Protein AF-A0A9N8DET6-F1 (afdb_monomer)

Solvent-accessible surface area (backbone atoms only — not comparable to full-atom values): 22694 Å² total; per-residue (Å²): 134,86,80,92,83,88,86,88,85,76,94,76,79,95,83,80,84,84,85,88,85,86,83,89,82,85,85,77,82,82,80,75,83,76,82,73,77,68,75,82,62,65,76,71,71,84,75,86,82,82,84,88,81,90,82,86,92,79,87,77,84,81,76,80,73,70,81,69,74,80,82,58,71,69,66,70,50,69,70,68,65,88,63,51,81,40,52,52,32,43,64,64,35,44,40,69,59,54,36,53,32,35,13,73,70,70,39,70,29,28,62,49,58,64,52,54,55,65,73,81,82,46,73,81,60,69,78,59,80,53,81,24,48,67,66,67,51,79,79,56,81,55,64,76,53,87,93,45,93,81,56,63,33,52,51,39,61,33,61,39,42,36,48,46,77,70,67,58,93,47,83,76,60,63,42,91,64,67,84,43,40,30,31,35,40,46,55,60,67,65,64,30,52,58,44,43,46,66,23,91,88,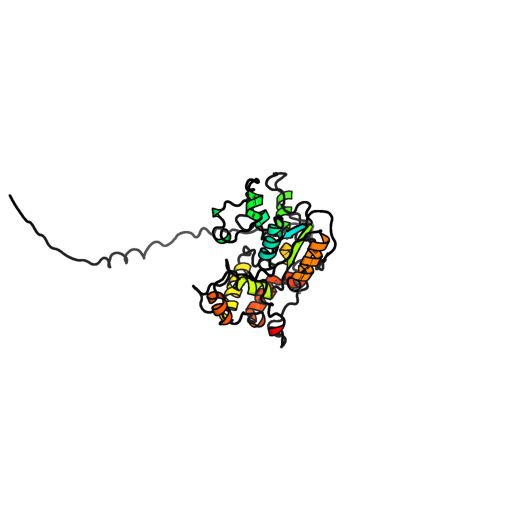82,29,71,56,58,92,83,75,49,69,87,42,52,65,51,53,34,54,53,50,43,53,54,52,56,47,32,76,76,51,79,75,55,56,73,75,50,42,62,43,56,46,37,33,33,30,56,41,95,84,50,68,76,39,77,70,39,52,24,62,36,51,50,94,48,39,71,62,52,50,48,52,42,31,54,50,67,73,44,94,60,64,82,67,82,58,56,77,53,85,85,47,58,72,65,61,52,52,55,55,69,72,42,77,82,82,45,69,64,45,55,46,47,69,42,44,49,52,49,51,62,71,32,38,57,32,30,70,38,70,69,44,85,80,79,51,64,92,61,71,63,92,64,58,62,58,81,54,59,66,75,87,53,63,79,104

Foldseek 3Di:
DDDDDDDDDDDDDPPPDPDPPDDDDDDDDPPPPPPPPCPPCVVVPPDDDDDDDDDDDDDDPDPPPPVDAPQDADDADLADDPFAEAEQDQAQQLSVLVQLLCLVVLHHYQCLLQVLPPPVLCVPCPPPPSVRSVVVSPPDHHLDAVVDDHHVSLDALLVLLQVDVPPDPPVSSHRPCPRHAYEYEDEQLLSLLLLQCVDPPRHDDCVPQHDPALVSSQVRLVVVLVVCVVPVPDSSLAAPCSNQWDASHPPHGIDGPHRHYHYSVCVQVSVVSNCVSVVHPGHSDLPQVPPPPPVVVVVVCVVDPRDWSVSHALSSLVSSCVSNVCCCSHNVNDRDNNVCHDPPPRPPTPPPNGRRD

Organism: NCBI:txid568900

Structure (mmCIF, N/CA/C/O backbone):
data_AF-A0A9N8DET6-F1
#
_entry.id   AF-A0A9N8DET6-F1
#
loop_
_atom_site.group_PDB
_atom_site.id
_atom_site.type_symbol
_atom_site.label_atom_id
_atom_site.label_alt_id
_atom_site.label_comp_id
_atom_site.label_asym_id
_atom_site.label_entity_id
_atom_site.label_seq_id
_atom_site.pdbx_PDB_ins_code
_atom_site.Cartn_x
_atom_site.Cartn_y
_atom_site.Cartn_z
_atom_site.occupancy
_atom_site.B_iso_or_equiv
_atom_site.auth_seq_id
_atom_site.auth_comp_id
_atom_site.auth_asym_id
_atom_site.auth_atom_id
_atom_site.pdbx_PDB_model_num
ATOM 1 N N . MET A 1 1 ? -42.492 37.124 -66.064 1.00 34.03 1 MET A N 1
ATOM 2 C CA . MET A 1 1 ? -41.636 38.327 -65.959 1.00 34.03 1 MET A CA 1
ATOM 3 C C . MET A 1 1 ? -40.509 37.981 -64.993 1.00 34.03 1 MET A C 1
ATOM 5 O O . MET A 1 1 ? -40.804 37.738 -63.838 1.00 34.03 1 MET A O 1
ATOM 9 N N . ALA A 1 2 ? -39.373 37.497 -65.511 1.00 32.28 2 ALA A N 1
ATOM 10 C CA . ALA A 1 2 ? -38.134 38.266 -65.758 1.00 32.28 2 ALA A CA 1
ATOM 11 C C . ALA A 1 2 ? -37.292 38.358 -64.458 1.00 32.28 2 ALA A C 1
ATOM 13 O O . ALA A 1 2 ? -37.847 38.640 -63.414 1.00 32.28 2 ALA A O 1
ATOM 14 N N . GLN A 1 3 ? -35.982 38.124 -64.387 1.00 31.81 3 GLN A N 1
ATOM 15 C CA . GLN A 1 3 ? -34.951 37.757 -65.353 1.00 31.81 3 GLN A CA 1
ATOM 16 C C . GLN A 1 3 ? -33.704 37.346 -64.542 1.00 31.81 3 GLN A C 1
ATOM 18 O O . GLN A 1 3 ? -33.509 37.787 -63.412 1.00 31.81 3 GLN A O 1
ATOM 23 N N . LYS A 1 4 ? -32.855 36.507 -65.136 1.00 38.31 4 LYS A N 1
ATOM 24 C CA . LYS A 1 4 ? -31.512 36.150 -64.654 1.00 38.31 4 LYS A CA 1
ATOM 25 C C . LYS A 1 4 ? -30.635 37.391 -64.426 1.00 38.31 4 LYS A C 1
ATOM 27 O O . LYS A 1 4 ? -30.592 38.248 -65.299 1.00 38.31 4 LYS A O 1
ATOM 32 N N . CYS A 1 5 ? -29.782 37.350 -63.400 1.00 33.69 5 CYS A N 1
ATOM 33 C CA . CYS A 1 5 ? -28.437 37.924 -63.476 1.00 33.69 5 CYS A CA 1
ATOM 34 C C . CYS A 1 5 ? -27.436 37.025 -62.734 1.00 33.69 5 CYS A C 1
ATOM 36 O O . CYS A 1 5 ? -27.551 36.783 -61.537 1.00 33.69 5 CYS A O 1
ATOM 38 N N . ARG A 1 6 ? -26.481 36.480 -63.497 1.00 35.94 6 ARG A N 1
ATOM 39 C CA . ARG A 1 6 ? -25.282 35.775 -63.025 1.00 35.94 6 ARG A CA 1
ATOM 40 C C . ARG A 1 6 ? -24.197 36.815 -62.757 1.00 35.94 6 ARG A C 1
ATOM 42 O O . ARG A 1 6 ? -23.921 37.606 -63.652 1.00 35.94 6 ARG A O 1
ATOM 49 N N . GLN A 1 7 ? -23.472 36.683 -61.653 1.00 36.19 7 GLN A N 1
ATOM 50 C CA . GLN A 1 7 ? -22.064 37.076 -61.589 1.00 36.19 7 GLN A CA 1
ATOM 51 C C . GLN A 1 7 ? -21.247 35.957 -60.939 1.00 36.19 7 GLN A C 1
ATOM 53 O O . GLN A 1 7 ? -21.633 35.385 -59.924 1.00 36.19 7 GLN A O 1
ATOM 58 N N . LYS A 1 8 ? -20.149 35.607 -61.616 1.00 37.69 8 LYS A N 1
ATOM 59 C CA . LYS A 1 8 ? -19.102 34.681 -61.187 1.00 37.69 8 LYS A CA 1
ATOM 60 C C . LYS A 1 8 ? -17.929 35.498 -60.646 1.00 37.69 8 LYS A C 1
ATOM 62 O O . LYS A 1 8 ? -17.466 36.386 -61.352 1.00 37.69 8 LYS A O 1
ATOM 67 N N . SER A 1 9 ? -17.392 35.088 -59.507 1.00 33.19 9 SER A N 1
ATOM 68 C CA . SER A 1 9 ? -15.980 35.155 -59.087 1.00 33.19 9 SER A CA 1
ATOM 69 C C . SER A 1 9 ? -15.965 34.630 -57.646 1.00 33.19 9 SER A C 1
ATOM 71 O O . SER A 1 9 ? -16.937 34.796 -56.924 1.00 33.19 9 SER A O 1
ATOM 73 N N . GLY A 1 10 ? -14.992 33.915 -57.114 1.00 31.16 10 GLY A N 1
ATOM 74 C CA . GLY A 1 10 ? -13.704 33.404 -57.546 1.00 31.16 10 GLY A CA 1
ATOM 75 C C . GLY A 1 10 ? -13.138 32.779 -56.266 1.00 31.16 10 GLY A C 1
ATOM 76 O O . GLY A 1 10 ? -13.240 33.371 -55.194 1.00 31.16 10 GLY A O 1
ATOM 77 N N . SER A 1 11 ? -12.654 31.545 -56.337 1.00 37.72 11 SER A N 1
ATOM 78 C CA . SER A 1 11 ? -12.092 30.830 -55.191 1.00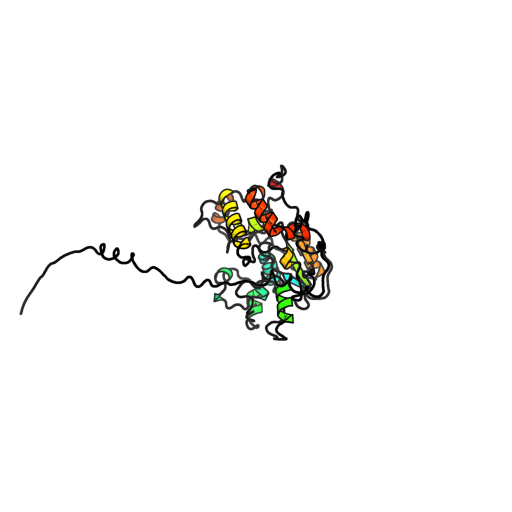 37.72 11 SER A CA 1
ATOM 79 C C . SER A 1 11 ? -10.818 31.518 -54.703 1.00 37.72 11 SER A C 1
ATOM 81 O O . SER A 1 11 ? -9.864 31.629 -55.473 1.00 37.72 11 SER A O 1
ATOM 83 N N . VAL A 1 12 ? -10.766 31.896 -53.425 1.00 38.09 12 VAL A N 1
ATOM 84 C CA . VAL A 1 12 ? -9.503 32.187 -52.737 1.00 38.09 12 VAL A CA 1
ATOM 85 C C . VAL A 1 12 ? -9.442 31.375 -51.447 1.00 38.09 12 VAL A C 1
ATOM 87 O O . VAL A 1 12 ? -10.357 31.365 -50.626 1.00 38.09 12 VAL A O 1
ATOM 90 N N . SER A 1 13 ? -8.349 30.629 -51.358 1.00 39.22 13 SER A N 1
ATOM 91 C CA . SER A 1 13 ? -7.938 29.702 -50.313 1.00 39.22 13 SER A CA 1
ATOM 92 C C . SER A 1 13 ? -7.856 30.360 -48.927 1.00 39.22 13 SER A C 1
ATOM 94 O O . SER A 1 13 ? -7.254 31.418 -48.765 1.00 39.22 13 SER A O 1
ATOM 96 N N . LYS A 1 14 ? -8.396 29.688 -47.900 1.00 44.25 14 LYS A N 1
ATOM 97 C CA . LYS A 1 14 ? -8.310 30.053 -46.469 1.00 44.25 14 LYS A CA 1
ATOM 98 C C . LYS A 1 14 ? -6.917 29.814 -45.846 1.00 44.25 14 LYS A C 1
ATOM 100 O O . LYS A 1 14 ? -6.818 29.583 -44.647 1.00 44.25 14 LYS A O 1
ATOM 105 N N . PHE A 1 15 ? -5.839 29.874 -46.628 1.00 42.56 15 PHE A N 1
ATOM 106 C CA . PHE A 1 15 ? -4.482 29.547 -46.163 1.00 42.56 15 PHE A CA 1
ATOM 107 C C . PHE A 1 15 ? -3.542 30.754 -45.999 1.00 42.56 15 PHE A C 1
ATOM 109 O O . PHE A 1 15 ? -2.328 30.587 -45.958 1.00 42.56 15 PHE A O 1
ATOM 116 N N . GLN A 1 16 ? -4.073 31.977 -45.882 1.00 40.50 16 GLN A N 1
ATOM 117 C CA . GLN A 1 16 ? -3.261 33.188 -45.662 1.00 40.50 16 GLN A CA 1
ATOM 118 C C . GLN A 1 16 ? -3.871 34.180 -44.656 1.00 40.50 16 GLN A C 1
ATOM 120 O O . GLN A 1 16 ? -3.748 35.390 -44.814 1.00 40.50 16 GLN A O 1
ATOM 125 N N . LEU A 1 17 ? -4.500 33.684 -43.584 1.00 38.97 17 LEU A N 1
ATOM 126 C CA . LEU A 1 17 ? -4.972 34.540 -42.484 1.00 38.97 17 LEU A CA 1
ATOM 127 C C . LEU A 1 17 ? -4.512 34.072 -41.092 1.00 38.97 17 LEU A C 1
ATOM 129 O O . LEU A 1 17 ? -5.239 34.236 -40.117 1.00 38.97 17 LEU A O 1
ATOM 133 N N . LEU A 1 18 ? -3.317 33.473 -40.988 1.00 36.75 18 LEU A N 1
ATOM 134 C CA . LEU A 1 18 ? -2.793 32.996 -39.698 1.00 36.75 18 LEU A CA 1
ATOM 135 C C . LEU A 1 18 ? -1.262 33.090 -39.538 1.00 36.75 18 LEU A C 1
ATOM 137 O O . LEU A 1 18 ? -0.657 32.252 -38.881 1.00 36.75 18 LEU A O 1
ATOM 141 N N . VAL A 1 19 ? -0.620 34.106 -40.131 1.00 39.31 19 VAL A N 1
ATOM 142 C CA . VAL A 1 19 ? 0.838 34.347 -39.965 1.00 39.31 19 VAL A CA 1
ATOM 143 C C . VAL A 1 19 ? 1.166 35.763 -39.447 1.00 39.31 19 VAL A C 1
ATOM 145 O O . VAL A 1 19 ? 2.324 36.116 -39.281 1.00 39.31 19 VAL A O 1
ATOM 148 N N . ALA A 1 20 ? 0.174 36.575 -39.071 1.00 37.12 20 ALA A N 1
ATOM 149 C CA . ALA A 1 20 ? 0.408 37.938 -38.566 1.00 37.12 20 ALA A CA 1
ATOM 150 C C . ALA A 1 20 ? -0.120 38.166 -37.137 1.00 37.12 20 ALA A C 1
ATOM 152 O O . ALA A 1 20 ? -0.752 39.181 -36.867 1.00 37.12 20 ALA A O 1
ATOM 153 N N . LEU A 1 21 ? 0.113 37.214 -36.224 1.00 35.28 21 LEU A N 1
ATOM 154 C CA . LEU A 1 21 ? -0.255 37.333 -34.801 1.00 35.28 21 LEU A CA 1
ATOM 155 C C . LEU A 1 21 ? 0.724 36.585 -33.865 1.00 35.28 21 LEU A C 1
ATOM 157 O O . LEU A 1 21 ? 0.314 36.008 -32.865 1.00 35.28 21 LEU A O 1
ATOM 161 N N . VAL A 1 22 ? 2.025 36.551 -34.201 1.00 41.91 22 VAL A N 1
ATOM 162 C CA . VAL A 1 22 ? 3.066 35.869 -33.385 1.00 41.91 22 VAL A CA 1
ATOM 163 C C . VAL A 1 22 ? 4.263 36.770 -33.028 1.00 41.91 22 VAL A C 1
ATOM 165 O O . VAL A 1 22 ? 5.204 36.321 -32.386 1.00 41.91 22 VAL A O 1
ATOM 168 N N . VAL A 1 23 ? 4.247 38.071 -33.330 1.00 42.41 23 VAL A N 1
ATOM 169 C CA . VAL A 1 23 ? 5.339 38.960 -32.893 1.00 42.41 23 VAL A CA 1
ATOM 170 C C . VAL A 1 23 ? 4.778 40.207 -32.231 1.00 42.41 23 VAL A C 1
ATOM 172 O O . VAL A 1 23 ? 4.258 41.092 -32.899 1.00 42.41 23 VAL A O 1
ATOM 175 N N . GLY A 1 24 ? 4.927 40.267 -30.908 1.00 36.50 24 GLY A N 1
ATOM 176 C CA . GLY A 1 24 ? 4.782 41.494 -30.134 1.00 36.50 24 GLY A CA 1
ATOM 177 C C . GLY A 1 24 ? 3.733 41.401 -29.039 1.00 36.50 24 GLY A C 1
ATOM 178 O O . GLY A 1 24 ? 2.594 41.789 -29.256 1.00 36.50 24 GLY A O 1
ATOM 179 N N . LEU A 1 25 ? 4.141 40.906 -27.869 1.00 32.88 25 LEU A N 1
ATOM 180 C CA . LEU A 1 25 ? 3.924 41.552 -26.567 1.00 32.88 25 LEU A CA 1
ATOM 181 C C . LEU A 1 25 ? 4.631 40.714 -25.494 1.00 32.88 25 LEU A C 1
ATOM 183 O O . LEU A 1 25 ? 4.100 39.774 -24.909 1.00 32.88 25 LEU A O 1
ATOM 187 N N . THR A 1 26 ? 5.902 41.053 -25.311 1.00 40.06 26 THR A N 1
ATOM 188 C CA . THR A 1 26 ? 6.718 40.735 -24.143 1.00 40.06 26 THR A CA 1
ATOM 189 C C . THR A 1 26 ? 6.196 41.465 -22.906 1.00 40.06 26 THR A C 1
ATOM 191 O O . THR A 1 26 ? 5.647 42.554 -23.030 1.00 40.06 26 THR A O 1
ATOM 194 N N . THR A 1 27 ? 6.490 40.871 -21.746 1.00 43.56 27 THR A N 1
ATOM 195 C CA . THR A 1 27 ? 6.258 41.317 -20.358 1.00 43.56 27 THR A CA 1
ATOM 196 C C . THR A 1 27 ? 4.865 41.042 -19.794 1.00 43.56 27 THR A C 1
ATOM 198 O O . THR A 1 27 ? 4.073 41.950 -19.569 1.00 43.56 27 THR A O 1
ATOM 201 N N . PHE A 1 28 ? 4.613 39.766 -19.488 1.00 32.44 28 PHE A N 1
ATOM 202 C CA . PHE A 1 28 ? 3.728 39.385 -18.391 1.00 32.44 28 PHE A CA 1
ATOM 203 C C . PHE A 1 28 ? 4.584 38.881 -17.230 1.00 32.44 28 PHE A C 1
ATOM 205 O O . PHE A 1 28 ? 5.379 37.950 -17.375 1.00 32.44 28 PHE A O 1
ATOM 212 N N . GLU A 1 29 ? 4.445 39.562 -16.099 1.00 33.28 29 GLU A N 1
ATOM 213 C CA . GLU A 1 29 ? 5.057 39.230 -14.824 1.00 33.28 29 GLU A CA 1
ATOM 214 C C . GLU A 1 29 ? 4.673 37.807 -14.416 1.00 33.28 29 GLU A C 1
ATOM 216 O O . GLU A 1 29 ? 3.502 37.449 -14.285 1.00 33.28 29 GLU A O 1
ATOM 221 N N . CYS A 1 30 ? 5.695 36.986 -14.201 1.00 28.06 30 CYS A N 1
ATOM 222 C CA . CYS A 1 30 ? 5.556 35.686 -13.580 1.00 28.06 30 CYS A CA 1
ATOM 223 C C . CYS A 1 30 ? 5.218 35.914 -12.099 1.00 28.06 30 CYS A C 1
ATOM 225 O O . CYS A 1 30 ? 6.109 36.026 -11.254 1.00 28.06 30 CYS A O 1
ATOM 227 N N . MET A 1 31 ? 3.926 36.016 -11.770 1.00 27.86 31 MET A N 1
ATOM 228 C CA . MET A 1 31 ? 3.457 35.849 -10.396 1.00 27.86 31 MET A CA 1
ATOM 229 C C . MET A 1 31 ? 3.696 34.395 -9.996 1.00 27.86 31 MET A C 1
ATOM 231 O O . MET A 1 31 ? 2.834 33.527 -10.116 1.00 27.86 31 MET A O 1
ATOM 235 N N . SER A 1 32 ? 4.918 34.140 -9.533 1.00 29.92 32 SER A N 1
ATOM 236 C CA . SER A 1 32 ? 5.281 32.936 -8.807 1.00 29.92 32 SER A CA 1
ATOM 237 C C . SER A 1 32 ? 4.324 32.761 -7.625 1.00 29.92 32 SER A C 1
ATOM 239 O O . SER A 1 32 ? 4.404 33.457 -6.614 1.00 29.92 32 SER A O 1
ATOM 241 N N . TRP A 1 33 ? 3.388 31.823 -7.750 1.00 26.36 33 TRP A N 1
ATOM 242 C CA . TRP A 1 33 ? 2.689 31.262 -6.603 1.00 26.36 33 TRP A CA 1
ATOM 243 C C . TRP A 1 33 ? 3.689 30.388 -5.846 1.00 26.36 33 TRP A C 1
ATOM 245 O O . TRP A 1 33 ? 3.805 29.184 -6.059 1.00 26.36 33 TRP A O 1
ATOM 255 N N . GLN A 1 34 ? 4.471 31.029 -4.979 1.00 29.42 34 GLN A N 1
ATOM 256 C CA . GLN A 1 34 ? 5.271 30.353 -3.970 1.00 29.42 34 GLN A CA 1
ATOM 257 C C . GLN A 1 34 ? 4.330 29.709 -2.945 1.00 29.42 34 GLN A C 1
ATOM 259 O O . GLN A 1 34 ? 4.020 30.299 -1.913 1.00 29.42 34 GLN A O 1
ATOM 264 N N . PHE A 1 35 ? 3.936 28.456 -3.172 1.00 29.38 35 PHE A N 1
ATOM 265 C CA . PHE A 1 35 ? 3.656 27.555 -2.055 1.00 29.38 35 PHE A CA 1
ATOM 266 C C . PHE A 1 35 ? 4.996 27.211 -1.385 1.00 29.38 35 PHE A C 1
ATOM 268 O O . PHE A 1 35 ? 5.584 26.155 -1.596 1.00 29.38 35 PHE A O 1
ATOM 275 N N . ARG A 1 36 ? 5.515 28.143 -0.576 1.00 29.78 36 ARG A N 1
ATOM 276 C CA . ARG A 1 36 ? 6.534 27.825 0.429 1.00 29.78 36 ARG A CA 1
ATOM 277 C C . ARG A 1 36 ? 5.851 27.000 1.515 1.00 29.78 36 ARG A C 1
ATOM 279 O O . ARG A 1 36 ? 5.104 27.542 2.321 1.00 29.78 36 ARG A O 1
ATOM 286 N N . GLN A 1 37 ? 6.105 25.697 1.544 1.00 37.88 37 GLN A N 1
ATOM 287 C CA . GLN A 1 37 ? 5.812 24.854 2.703 1.00 37.88 37 GLN A CA 1
ATOM 288 C C . GLN A 1 37 ? 6.794 25.224 3.838 1.00 37.88 37 GLN A C 1
ATOM 290 O O . GLN A 1 37 ? 7.991 24.989 3.677 1.00 37.88 37 GLN A O 1
ATOM 295 N N . PRO A 1 38 ? 6.365 25.771 4.996 1.00 32.56 38 PRO A N 1
ATOM 296 C CA . PRO A 1 38 ? 7.294 26.206 6.052 1.00 32.56 38 PRO A CA 1
ATOM 297 C C . PRO A 1 38 ? 7.829 25.076 6.953 1.00 32.56 38 PRO A C 1
ATOM 299 O O . PRO A 1 38 ? 8.448 25.350 7.979 1.00 32.56 38 PRO A O 1
ATOM 302 N N . ARG A 1 39 ? 7.572 23.795 6.659 1.00 45.62 39 ARG A N 1
ATOM 303 C CA . ARG A 1 39 ? 7.674 22.735 7.685 1.00 45.62 39 ARG A CA 1
ATOM 304 C C . ARG A 1 39 ? 9.019 22.028 7.839 1.00 45.62 39 ARG A C 1
ATOM 306 O O . ARG A 1 39 ? 9.149 21.269 8.792 1.00 45.62 39 ARG A O 1
ATOM 313 N N . VAL A 1 40 ? 10.026 22.319 7.016 1.00 37.16 40 VAL A N 1
ATOM 314 C CA . VAL A 1 40 ? 11.389 21.795 7.257 1.00 37.16 40 VAL A CA 1
ATOM 315 C C . VAL A 1 40 ? 12.223 22.751 8.130 1.00 37.16 40 VAL A C 1
ATOM 317 O O . VAL A 1 40 ? 13.050 22.298 8.914 1.00 37.16 40 VAL A O 1
ATOM 320 N N . GLU A 1 41 ? 11.941 24.060 8.128 1.00 34.75 41 GLU A N 1
ATOM 321 C CA . GLU A 1 41 ? 12.686 25.042 8.944 1.00 34.75 41 GLU A CA 1
ATOM 322 C C . GLU A 1 41 ? 12.078 25.310 10.336 1.00 34.75 41 GLU A C 1
ATOM 324 O O . GLU A 1 41 ? 12.776 25.774 11.241 1.00 34.75 41 GLU A O 1
ATOM 329 N N . GLN A 1 42 ? 10.799 24.992 10.569 1.00 33.69 42 GLN A N 1
ATOM 330 C CA . GLN A 1 42 ? 10.128 25.344 11.830 1.00 33.69 42 GLN A CA 1
ATOM 331 C C . GLN A 1 42 ? 10.404 24.385 13.006 1.00 33.69 42 GLN A C 1
ATOM 333 O O . GLN A 1 42 ? 10.028 24.689 14.134 1.00 33.69 42 GLN A O 1
ATOM 338 N N . MET A 1 43 ? 11.139 23.286 12.793 1.00 34.09 43 MET A N 1
ATOM 339 C CA . MET A 1 43 ? 11.714 22.488 13.891 1.00 34.09 43 MET A CA 1
ATOM 340 C C . MET A 1 43 ? 13.082 23.007 14.370 1.00 34.09 43 MET A C 1
ATOM 342 O O . MET A 1 43 ? 13.536 22.608 15.439 1.00 34.09 43 MET A O 1
ATOM 346 N N . ALA A 1 44 ? 13.721 23.926 13.634 1.00 32.88 44 ALA A N 1
ATOM 347 C CA . ALA A 1 44 ? 15.044 24.460 13.975 1.00 32.88 44 ALA A CA 1
ATOM 348 C C . ALA A 1 44 ? 15.007 25.774 14.786 1.00 32.88 44 ALA A C 1
ATOM 350 O O . ALA A 1 44 ? 16.050 26.250 15.219 1.00 32.88 44 ALA A O 1
ATOM 351 N N . ARG A 1 45 ? 13.827 26.370 15.027 1.00 33.59 45 ARG A N 1
ATOM 352 C CA . ARG A 1 45 ? 13.696 27.695 15.677 1.00 33.59 45 ARG A CA 1
ATOM 353 C C . ARG A 1 45 ? 13.107 27.693 17.096 1.00 33.59 45 ARG A C 1
ATOM 355 O O . ARG A 1 45 ? 12.846 28.759 17.636 1.00 33.59 45 ARG A O 1
ATOM 362 N N . SER A 1 46 ? 12.946 26.530 17.735 1.00 35.50 46 SER A N 1
ATOM 363 C CA . SER A 1 46 ? 12.482 26.435 19.137 1.00 35.50 46 SER A CA 1
ATOM 364 C C . SER A 1 46 ? 13.615 26.309 20.169 1.00 35.50 46 SER A C 1
ATOM 366 O O . SER A 1 46 ? 13.362 25.973 21.324 1.00 35.50 46 SER A O 1
ATOM 368 N N . MET A 1 47 ? 14.867 26.569 19.787 1.00 38.31 47 MET A N 1
ATOM 369 C CA . MET A 1 47 ? 16.001 26.551 20.715 1.00 38.31 47 MET A CA 1
ATOM 370 C C . MET A 1 47 ? 16.938 27.715 20.422 1.00 38.31 47 MET A C 1
ATOM 372 O O . MET A 1 47 ? 17.977 27.569 19.787 1.00 38.31 47 MET A O 1
ATOM 376 N N . THR A 1 48 ? 16.562 28.911 20.861 1.00 40.25 48 THR A N 1
ATOM 377 C CA . THR A 1 48 ? 17.531 29.999 21.014 1.00 40.25 48 THR A CA 1
ATOM 378 C C . THR A 1 48 ? 17.151 30.819 22.234 1.00 40.25 48 THR A C 1
ATOM 380 O O . THR A 1 48 ? 16.418 31.798 22.164 1.00 40.25 48 THR A O 1
ATOM 383 N N . GLY A 1 49 ? 17.635 30.351 23.380 1.00 31.91 49 GLY A N 1
ATOM 384 C CA . GLY A 1 49 ? 17.582 31.046 24.652 1.00 31.91 49 GLY A CA 1
ATOM 385 C C . GLY A 1 49 ? 18.824 30.685 25.459 1.00 31.91 49 GLY A C 1
ATOM 386 O O . GLY A 1 49 ? 18.944 29.553 25.903 1.00 31.91 49 GLY A O 1
ATOM 387 N N . MET A 1 50 ? 19.690 31.686 25.643 1.00 32.44 50 MET A N 1
ATOM 388 C CA . MET A 1 50 ? 20.836 31.777 26.565 1.00 32.44 50 MET A CA 1
ATOM 389 C C . MET A 1 50 ? 22.260 31.448 26.058 1.00 32.44 50 MET A C 1
ATOM 391 O O . MET A 1 50 ? 22.740 30.326 26.115 1.00 32.44 50 MET A O 1
ATOM 395 N N . VAL A 1 51 ? 22.928 32.537 25.642 1.00 32.97 51 VAL A N 1
ATOM 396 C CA . VAL A 1 51 ? 24.231 33.069 26.112 1.00 32.97 51 VAL A CA 1
ATOM 397 C C . VAL A 1 51 ? 25.501 32.191 26.038 1.00 32.97 51 VAL A C 1
ATOM 399 O O . VAL A 1 51 ? 25.750 31.329 26.868 1.00 32.97 51 VAL A O 1
ATOM 402 N N . LEU A 1 52 ? 26.347 32.591 25.075 1.00 36.69 52 LEU A N 1
ATOM 403 C CA . LEU A 1 52 ? 27.812 32.781 25.062 1.00 36.69 52 LEU A CA 1
ATOM 404 C C . LEU A 1 52 ? 28.727 31.819 25.845 1.00 36.69 52 LEU A C 1
ATOM 406 O O . LEU A 1 52 ? 28.840 31.905 27.064 1.00 36.69 52 LEU A O 1
ATOM 410 N N . LYS A 1 53 ? 29.587 31.123 25.089 1.00 31.78 53 LYS A N 1
ATOM 411 C CA . LYS A 1 53 ? 31.054 31.255 25.176 1.00 31.78 53 LYS A CA 1
ATOM 412 C C . LYS A 1 53 ? 31.681 30.930 23.817 1.00 31.78 53 LYS A C 1
ATOM 414 O O . LYS A 1 53 ? 31.296 29.971 23.157 1.00 31.78 53 LYS A O 1
ATOM 419 N N . THR A 1 54 ? 32.583 31.804 23.393 1.00 49.88 54 THR A N 1
ATOM 420 C CA . THR A 1 54 ? 33.463 31.664 22.231 1.00 49.88 54 THR A CA 1
ATOM 421 C C . THR A 1 54 ? 34.479 30.551 22.480 1.00 49.88 54 THR A C 1
ATOM 423 O O . THR A 1 54 ? 34.900 30.403 23.622 1.00 49.88 54 THR A O 1
ATOM 426 N N . ASP A 1 55 ? 34.835 29.778 21.445 1.00 35.84 55 ASP A N 1
ATOM 427 C CA . ASP A 1 55 ? 36.227 29.558 21.011 1.00 35.84 55 ASP A CA 1
ATOM 428 C C . ASP A 1 55 ? 36.330 28.592 19.804 1.00 35.84 55 ASP A C 1
ATOM 430 O O . ASP A 1 55 ? 35.773 27.500 19.799 1.00 35.84 55 ASP A O 1
ATOM 434 N N . ASN A 1 56 ? 37.110 29.055 18.818 1.00 42.28 56 ASN A N 1
ATOM 435 C CA . ASN A 1 56 ? 37.908 28.374 17.783 1.00 42.28 56 ASN A CA 1
ATOM 436 C C . ASN A 1 56 ? 37.261 27.504 16.659 1.00 42.28 56 ASN A C 1
ATOM 438 O O . ASN A 1 56 ? 36.540 26.552 16.951 1.00 42.28 56 ASN A O 1
ATOM 442 N N . PRO A 1 57 ? 37.588 27.739 15.361 1.00 50.78 57 PRO A N 1
ATOM 443 C CA . PRO A 1 57 ? 37.035 26.993 14.230 1.00 50.78 57 PRO A CA 1
ATOM 444 C C . PRO A 1 57 ? 38.076 26.089 13.548 1.00 50.78 57 PRO A C 1
ATOM 446 O O . PRO A 1 57 ? 38.878 26.588 12.769 1.00 50.78 57 PRO A O 1
ATOM 449 N N . GLN A 1 58 ? 38.017 24.768 13.741 1.00 42.53 58 GLN A N 1
ATOM 450 C CA . GLN A 1 58 ? 38.505 23.796 12.749 1.00 42.53 58 GLN A CA 1
ATOM 451 C C . GLN A 1 58 ? 37.695 22.491 12.831 1.00 42.53 58 GLN A C 1
ATOM 453 O O . GLN A 1 58 ? 37.415 21.988 13.913 1.00 42.53 58 GLN A O 1
ATOM 458 N N . ASP A 1 59 ? 37.324 21.986 11.654 1.00 49.38 59 ASP A N 1
ATOM 459 C CA . ASP A 1 59 ? 36.701 20.689 11.367 1.00 49.38 59 ASP A CA 1
ATOM 460 C C . ASP A 1 59 ? 35.321 20.379 11.966 1.00 49.38 59 ASP A C 1
ATOM 462 O O . ASP A 1 59 ? 35.164 19.671 12.958 1.00 49.38 59 ASP A O 1
ATOM 466 N N . GLN A 1 60 ? 34.277 20.766 11.225 1.00 35.41 60 GLN A N 1
ATOM 467 C CA . GLN A 1 60 ? 32.985 20.081 11.281 1.00 35.41 60 GLN A CA 1
ATOM 468 C C . GLN A 1 60 ? 32.549 19.648 9.879 1.00 35.41 60 GLN A C 1
ATOM 470 O O . GLN A 1 60 ? 31.900 20.385 9.140 1.00 35.41 60 GLN A O 1
ATOM 475 N N . LYS A 1 61 ? 32.867 18.392 9.535 1.00 38.09 61 LYS A N 1
ATOM 476 C CA . LYS A 1 61 ? 32.046 17.608 8.605 1.00 38.09 61 LYS A CA 1
ATOM 477 C C . LYS A 1 61 ? 30.652 17.516 9.217 1.00 38.09 61 LYS A C 1
ATOM 479 O O . LYS A 1 61 ? 30.451 16.832 10.220 1.00 38.09 61 LYS A O 1
ATOM 484 N N . THR A 1 62 ? 29.700 18.213 8.620 1.00 33.56 62 THR A N 1
ATOM 485 C CA . THR A 1 62 ? 28.286 18.147 8.967 1.00 33.56 62 THR A CA 1
ATOM 486 C C . THR A 1 62 ? 27.761 16.735 8.700 1.00 33.56 62 THR A C 1
ATOM 488 O O . THR A 1 62 ? 27.366 16.382 7.594 1.00 33.56 62 THR A O 1
ATOM 491 N N . LYS A 1 63 ? 27.757 15.890 9.737 1.00 35.69 63 LYS A N 1
ATOM 492 C CA . LYS A 1 63 ? 26.859 14.735 9.807 1.00 35.69 63 LYS A CA 1
ATOM 493 C C . LYS A 1 63 ? 25.448 15.290 9.967 1.00 35.69 63 LYS A C 1
ATOM 495 O O . LYS A 1 63 ? 25.031 15.628 11.071 1.00 35.69 63 LYS A O 1
ATOM 500 N N . THR A 1 64 ? 24.719 15.394 8.865 1.00 30.42 64 THR A N 1
ATOM 501 C CA . THR A 1 64 ? 23.261 15.499 8.874 1.00 30.42 64 THR A CA 1
ATOM 502 C C . THR A 1 64 ? 22.715 14.206 9.474 1.00 30.42 64 THR A C 1
ATOM 504 O O . THR A 1 64 ? 22.524 13.204 8.792 1.00 30.42 64 THR A O 1
ATOM 507 N N . THR A 1 65 ? 22.514 14.196 10.788 1.00 30.73 65 THR A N 1
ATOM 508 C CA . THR A 1 65 ? 21.701 13.190 11.460 1.00 30.73 65 THR A CA 1
ATOM 509 C C . THR A 1 65 ? 20.249 13.480 11.099 1.00 30.73 65 THR A C 1
ATOM 511 O O . THR A 1 65 ? 19.568 14.268 11.756 1.00 30.73 65 THR A O 1
ATOM 514 N N . SER A 1 66 ? 19.753 12.860 10.024 1.00 37.50 66 SER A N 1
ATOM 515 C CA . SER A 1 66 ? 18.312 12.640 9.907 1.00 37.50 66 SER A CA 1
ATOM 516 C C . SER A 1 66 ? 17.883 11.997 11.222 1.00 37.50 66 SER A C 1
ATOM 518 O O . SER A 1 66 ? 18.465 10.985 11.617 1.00 37.50 66 SER A O 1
ATOM 520 N N . LYS A 1 67 ? 16.950 12.620 11.950 1.00 42.28 67 LYS A N 1
ATOM 521 C CA . LYS A 1 67 ? 16.346 12.020 13.142 1.00 42.28 67 LYS A CA 1
ATOM 522 C C . LYS A 1 67 ? 15.699 10.714 12.688 1.00 42.28 67 LYS A C 1
ATOM 524 O O . LYS A 1 67 ? 14.594 10.743 12.159 1.00 42.28 67 LYS A O 1
ATOM 529 N N . GLY A 1 68 ? 16.445 9.616 12.794 1.00 43.59 68 GLY A N 1
ATOM 530 C CA . GLY A 1 68 ? 15.983 8.298 12.403 1.00 43.59 68 GLY A CA 1
ATOM 531 C C . GLY A 1 68 ? 14.714 8.008 13.178 1.00 43.59 68 GLY A C 1
ATOM 532 O O . GLY A 1 68 ? 14.670 8.208 14.395 1.00 43.59 68 GLY A O 1
ATOM 533 N N . ILE A 1 69 ? 13.672 7.599 12.462 1.00 51.28 69 ILE A N 1
ATOM 534 C CA . ILE A 1 69 ? 12.513 6.981 13.091 1.00 51.28 69 ILE A CA 1
ATOM 535 C C . ILE A 1 69 ? 13.073 5.826 13.934 1.00 51.28 69 ILE A C 1
ATOM 537 O O . ILE A 1 69 ? 13.918 5.0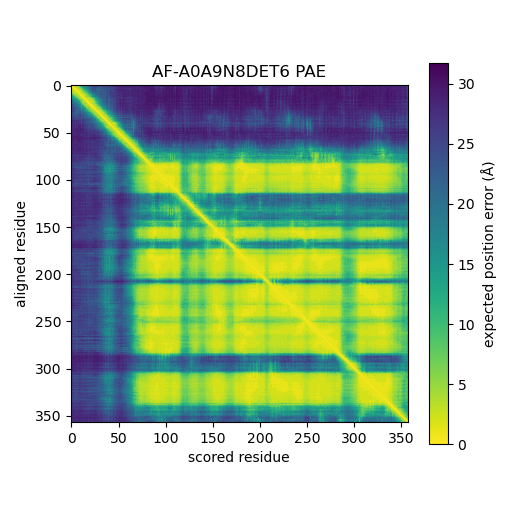81 13.429 1.00 51.28 69 ILE A O 1
ATOM 541 N N . PRO A 1 70 ? 12.699 5.698 15.219 1.00 51.09 70 PRO A N 1
ATOM 542 C CA . PRO A 1 70 ? 13.119 4.559 16.016 1.00 51.09 70 PRO A CA 1
ATOM 543 C C . PRO A 1 70 ? 12.798 3.283 15.239 1.00 51.09 70 PRO A C 1
ATOM 545 O O . PRO A 1 70 ? 11.651 3.079 14.845 1.00 51.09 70 PRO A O 1
ATOM 548 N N . THR A 1 71 ? 13.810 2.451 14.992 1.00 52.22 71 THR A N 1
ATOM 549 C CA . THR A 1 71 ? 13.653 1.135 14.369 1.00 52.22 71 THR A CA 1
ATOM 550 C C . THR A 1 71 ? 12.954 0.227 15.374 1.00 52.22 71 THR A C 1
ATOM 552 O O . THR A 1 71 ? 13.589 -0.578 16.053 1.00 52.22 71 THR A O 1
ATOM 555 N N . VAL A 1 72 ? 11.654 0.431 15.565 1.00 57.31 72 VAL A N 1
ATOM 556 C CA . VAL A 1 72 ? 10.808 -0.489 16.314 1.00 57.31 72 VAL A CA 1
ATOM 557 C C . VAL A 1 72 ? 10.491 -1.615 15.336 1.00 57.31 72 VAL A C 1
ATOM 559 O O . VAL A 1 72 ? 9.845 -1.344 14.322 1.00 57.31 72 VAL A O 1
ATOM 562 N N . PRO A 1 73 ? 10.972 -2.849 15.569 1.00 65.44 73 PRO A N 1
ATOM 563 C CA . PRO A 1 73 ? 10.602 -3.971 14.720 1.00 65.44 73 PRO A CA 1
ATOM 564 C C . PRO A 1 73 ? 9.077 -4.083 14.686 1.00 65.44 73 PRO A C 1
ATOM 566 O O . PRO A 1 73 ? 8.441 -3.974 15.739 1.00 65.44 73 PRO A O 1
ATOM 569 N N . VAL A 1 74 ? 8.491 -4.289 13.501 1.00 74.75 74 VAL A N 1
ATOM 570 C CA . VAL A 1 74 ? 7.046 -4.530 13.383 1.00 74.75 74 VAL A CA 1
ATOM 571 C C . VAL A 1 74 ? 6.652 -5.658 14.323 1.00 74.75 74 VAL A C 1
ATOM 573 O O . VAL A 1 74 ? 7.173 -6.773 14.237 1.00 74.75 74 VAL A O 1
ATOM 576 N N . HIS A 1 75 ? 5.691 -5.382 15.199 1.00 74.12 75 HIS A N 1
ATOM 577 C CA . HIS A 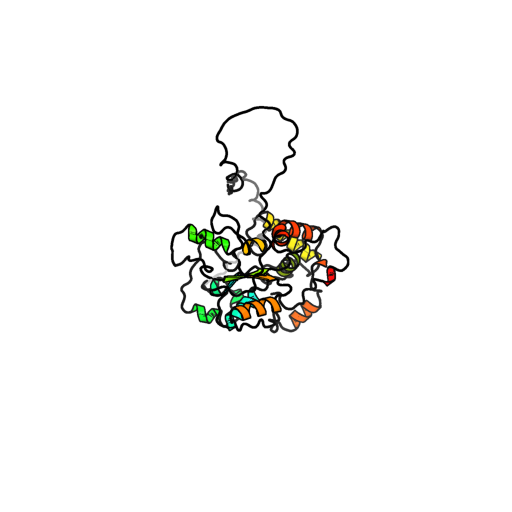1 75 ? 5.073 -6.436 15.976 1.00 74.12 75 HIS A CA 1
ATOM 578 C C . HIS A 1 75 ? 3.997 -7.106 15.122 1.00 74.12 75 HIS A C 1
ATOM 580 O O . HIS A 1 75 ? 2.961 -6.510 14.819 1.00 74.12 75 HIS A O 1
ATOM 586 N N . ILE A 1 76 ? 4.257 -8.350 14.722 1.00 75.56 76 ILE A N 1
ATOM 587 C CA . ILE A 1 76 ? 3.281 -9.198 14.038 1.00 75.56 76 ILE A CA 1
ATOM 588 C C . ILE A 1 76 ? 2.449 -9.885 15.120 1.00 75.56 76 ILE A C 1
ATOM 590 O O . ILE A 1 76 ? 2.832 -10.936 15.631 1.00 75.56 76 ILE A O 1
ATOM 594 N N . SER A 1 77 ? 1.313 -9.293 15.484 1.00 76.56 77 SER A N 1
ATOM 595 C CA . SER A 1 77 ? 0.333 -9.984 16.321 1.00 76.56 77 SER A CA 1
ATOM 596 C C . SER A 1 77 ? -0.581 -10.831 15.438 1.00 76.56 77 SER A C 1
ATOM 598 O O . SER A 1 77 ? -1.117 -10.336 14.446 1.00 76.56 77 SER A O 1
ATOM 600 N N . ARG A 1 78 ? -0.778 -12.100 15.800 1.00 69.56 78 ARG A N 1
ATOM 601 C CA . ARG A 1 78 ? -1.823 -12.975 15.228 1.00 69.56 78 ARG A CA 1
ATOM 602 C C . ARG A 1 78 ? -2.928 -13.289 16.238 1.00 69.56 78 ARG A C 1
ATOM 604 O O . ARG A 1 78 ? -3.839 -14.055 15.951 1.00 69.56 78 ARG A O 1
ATOM 611 N N . GLU A 1 79 ? -2.831 -12.709 17.428 1.00 78.94 79 GLU A N 1
ATOM 612 C CA . GLU A 1 79 ? -3.757 -12.960 18.521 1.00 78.94 79 GLU A CA 1
ATOM 613 C C . GLU A 1 79 ? -4.977 -12.057 18.392 1.00 78.94 79 GLU A C 1
ATOM 615 O O . GLU A 1 79 ? -4.873 -10.887 18.025 1.00 78.94 79 GLU A O 1
ATOM 620 N N . ARG A 1 80 ? -6.152 -12.591 18.720 1.00 83.62 80 ARG A N 1
ATOM 621 C CA . ARG A 1 80 ? -7.374 -11.796 18.763 1.00 83.62 80 ARG A CA 1
ATOM 622 C C . ARG A 1 80 ? -7.229 -10.683 19.800 1.00 83.62 80 ARG A C 1
ATOM 624 O O . ARG A 1 80 ? -6.954 -10.955 20.966 1.00 83.62 80 ARG A O 1
ATOM 631 N N . LYS A 1 81 ? -7.521 -9.449 19.396 1.00 85.38 81 LYS A N 1
ATOM 632 C CA . LYS A 1 81 ? -7.765 -8.334 20.315 1.00 85.38 81 LYS A CA 1
ATOM 633 C C . LYS A 1 81 ? -9.267 -8.112 20.482 1.00 85.38 81 LYS A C 1
ATOM 635 O O . LYS A 1 81 ? -10.070 -8.474 19.618 1.00 85.38 81 LYS A O 1
ATOM 640 N N . GLU A 1 82 ? -9.667 -7.528 21.606 1.00 87.00 82 GLU A N 1
ATOM 641 C CA . GLU A 1 82 ? -11.059 -7.126 21.813 1.00 87.00 82 GLU A CA 1
ATOM 642 C C . GLU A 1 82 ? -11.457 -6.041 20.806 1.00 87.00 82 GLU A C 1
ATOM 644 O O . GLU A 1 82 ? -10.693 -5.113 20.554 1.00 87.00 82 GLU A O 1
ATOM 649 N N . GLY A 1 83 ? -12.649 -6.151 20.218 1.00 90.44 83 GLY A N 1
ATOM 650 C CA . GLY A 1 83 ? -13.148 -5.209 19.213 1.00 90.44 83 GLY A CA 1
ATOM 651 C C . GLY A 1 83 ? -13.267 -5.800 17.807 1.00 90.44 83 GLY A C 1
ATOM 652 O O . GLY A 1 83 ? -12.857 -6.927 17.532 1.00 90.44 83 GLY A O 1
ATOM 653 N N . ALA A 1 84 ? -13.891 -5.034 16.913 1.00 94.31 84 ALA A N 1
ATOM 654 C CA . ALA A 1 84 ? -14.111 -5.449 15.531 1.00 94.31 84 ALA A CA 1
ATOM 655 C C . ALA A 1 84 ? -12.862 -5.208 14.674 1.00 94.31 84 ALA A C 1
ATOM 657 O O . ALA A 1 84 ? -12.191 -4.188 14.832 1.00 94.31 84 ALA A O 1
ATOM 658 N N . LEU A 1 85 ? -12.602 -6.122 13.742 1.00 96.44 85 LEU A N 1
ATOM 659 C CA . LEU A 1 85 ? -11.502 -6.032 12.787 1.00 96.44 85 LEU A CA 1
ATOM 660 C C . LEU A 1 85 ? -11.844 -5.055 11.643 1.00 96.44 85 LEU A C 1
ATOM 662 O O . LEU A 1 85 ? -12.964 -5.071 11.125 1.00 96.44 85 LEU A O 1
ATOM 666 N N . GLU A 1 86 ? -10.889 -4.220 11.234 1.00 95.69 86 GLU A N 1
ATOM 667 C CA . GLU A 1 86 ? -11.013 -3.270 10.120 1.00 95.69 86 GLU A CA 1
ATOM 668 C C . GLU A 1 86 ? -9.763 -3.309 9.231 1.00 95.69 86 GLU A C 1
ATOM 670 O O . GLU A 1 86 ? -8.631 -3.315 9.719 1.00 95.69 86 GLU A O 1
ATOM 675 N N . PHE A 1 87 ? -9.968 -3.337 7.915 1.00 96.75 87 PHE A N 1
ATOM 676 C CA . PHE A 1 87 ? -8.881 -3.441 6.945 1.00 96.75 87 PHE A CA 1
ATOM 677 C C . PHE A 1 87 ? -8.389 -2.066 6.483 1.00 96.75 87 PHE A C 1
ATOM 679 O O . PHE A 1 87 ? -9.169 -1.231 6.020 1.00 96.75 87 PHE A O 1
ATOM 686 N N . VAL A 1 88 ? -7.072 -1.872 6.519 1.00 96.69 88 VAL A N 1
ATOM 687 C CA . VAL A 1 88 ? -6.378 -0.710 5.958 1.00 96.69 88 VAL A CA 1
ATOM 688 C C . VAL A 1 88 ? -5.883 -1.057 4.552 1.00 96.69 88 VAL A C 1
ATOM 690 O O . VAL A 1 88 ? -4.971 -1.870 4.382 1.00 96.69 88 VAL A O 1
ATOM 693 N N . HIS A 1 89 ? -6.470 -0.431 3.527 1.00 96.12 89 HIS A N 1
ATOM 694 C CA . HIS A 1 89 ? -6.139 -0.717 2.130 1.00 96.12 89 HIS A CA 1
ATOM 695 C C . HIS A 1 89 ? -4.849 -0.001 1.709 1.00 96.12 89 HIS A C 1
ATOM 697 O O . HIS A 1 89 ? -4.857 1.152 1.280 1.00 96.12 89 HIS A O 1
ATOM 703 N N . ILE A 1 90 ? -3.734 -0.729 1.746 1.00 97.06 90 ILE A N 1
ATOM 704 C CA . ILE A 1 90 ? -2.475 -0.296 1.132 1.00 97.06 90 ILE A CA 1
ATOM 705 C C . ILE A 1 90 ? -2.517 -0.613 -0.375 1.00 97.06 90 ILE A C 1
ATOM 707 O O . ILE A 1 90 ? -2.797 -1.754 -0.758 1.00 97.06 90 ILE A O 1
ATOM 711 N N . PRO A 1 91 ? -2.261 0.356 -1.272 1.00 95.19 91 PRO A N 1
ATOM 712 C CA . PRO A 1 91 ? -2.298 0.094 -2.704 1.00 95.19 91 PRO A CA 1
ATOM 713 C C . PRO A 1 91 ? -1.362 -1.041 -3.124 1.00 95.19 91 PRO A C 1
ATOM 715 O O . PRO A 1 91 ? -0.197 -1.108 -2.721 1.00 95.19 91 PRO A O 1
ATOM 718 N N . LYS A 1 92 ? -1.875 -1.896 -4.015 1.00 94.38 92 LYS A N 1
ATOM 719 C CA . LYS A 1 92 ? -1.141 -2.990 -4.676 1.00 94.38 92 LYS A CA 1
ATOM 720 C C . LYS A 1 92 ? -0.701 -4.140 -3.751 1.00 94.38 92 LYS A C 1
ATOM 722 O O . LYS A 1 92 ? 0.164 -4.936 -4.136 1.00 94.38 92 LYS A O 1
ATOM 727 N N . THR A 1 93 ? -1.380 -4.306 -2.613 1.00 94.94 93 THR A N 1
ATOM 728 C CA . THR A 1 93 ? -1.183 -5.411 -1.653 1.00 94.94 93 THR A CA 1
ATOM 729 C C . THR A 1 93 ? -2.404 -6.343 -1.529 1.00 94.94 93 THR A C 1
ATOM 731 O O . THR A 1 93 ? -2.680 -6.893 -0.471 1.00 94.94 93 THR A O 1
ATOM 734 N N . SER A 1 94 ? -3.143 -6.554 -2.629 1.00 90.38 94 SER A N 1
ATOM 735 C CA . SER A 1 94 ? -4.381 -7.366 -2.686 1.00 90.38 94 SER A CA 1
ATOM 736 C C . SER A 1 94 ? -5.598 -6.796 -1.950 1.00 90.38 94 SER A C 1
ATOM 738 O O . SER A 1 94 ? -6.561 -7.527 -1.717 1.00 90.38 94 SER A O 1
ATOM 740 N N . GLY A 1 95 ? -5.631 -5.489 -1.672 1.00 91.38 95 GLY A N 1
ATOM 741 C CA . GLY A 1 95 ? -6.761 -4.867 -0.974 1.00 91.38 95 GLY A CA 1
ATOM 742 C C . GLY A 1 95 ? -8.124 -5.124 -1.625 1.00 91.38 95 GLY A C 1
ATOM 743 O O . GLY A 1 95 ? -9.057 -5.530 -0.940 1.00 91.38 95 GLY A O 1
ATOM 744 N N . THR A 1 96 ? -8.222 -5.039 -2.955 1.00 87.12 96 THR A N 1
ATOM 745 C CA . THR A 1 96 ? -9.464 -5.353 -3.684 1.00 87.12 96 THR A CA 1
ATOM 746 C C . THR A 1 96 ? -9.970 -6.775 -3.419 1.00 87.12 96 THR A C 1
ATOM 748 O O . THR A 1 96 ? -11.172 -6.978 -3.273 1.00 87.12 96 THR A O 1
ATOM 751 N N . ALA A 1 97 ? -9.078 -7.769 -3.347 1.00 88.00 97 ALA A N 1
ATOM 752 C CA . ALA A 1 97 ? -9.472 -9.159 -3.111 1.00 88.00 97 ALA A CA 1
ATOM 753 C C . ALA A 1 97 ? -10.037 -9.350 -1.694 1.00 88.00 97 ALA A C 1
ATOM 755 O O . ALA A 1 97 ? -11.070 -9.998 -1.530 1.00 88.00 97 ALA A O 1
ATOM 756 N N . ILE A 1 98 ? -9.404 -8.727 -0.694 1.00 92.75 98 ILE A N 1
ATOM 757 C CA . ILE A 1 98 ? -9.862 -8.731 0.703 1.00 92.75 98 ILE A CA 1
ATOM 758 C C . ILE A 1 98 ? -11.231 -8.065 0.830 1.00 92.75 98 ILE A C 1
ATOM 760 O O . ILE A 1 98 ? -12.142 -8.633 1.427 1.00 92.75 98 ILE A O 1
ATOM 764 N N . GLU A 1 99 ? -11.401 -6.888 0.230 1.00 90.69 99 GLU A N 1
ATOM 765 C CA . GLU A 1 99 ? -12.663 -6.146 0.263 1.00 90.69 99 GLU A CA 1
ATOM 766 C C . GLU A 1 99 ? -13.808 -6.919 -0.395 1.00 90.69 99 GLU A C 1
ATOM 768 O O . GLU A 1 99 ? -14.915 -6.945 0.138 1.00 90.69 99 GLU A O 1
ATOM 773 N N . VAL A 1 100 ? -13.557 -7.570 -1.537 1.00 84.75 100 VAL A N 1
ATOM 774 C CA . VAL A 1 100 ? -14.557 -8.413 -2.212 1.00 84.75 100 VAL A CA 1
ATOM 775 C C . VAL A 1 100 ? -14.942 -9.606 -1.337 1.00 84.75 100 VAL A C 1
ATOM 777 O O . VAL A 1 100 ? -16.134 -9.883 -1.187 1.00 84.75 100 VAL A O 1
ATOM 780 N N . ALA A 1 101 ? -13.959 -10.302 -0.759 1.00 89.06 101 ALA A N 1
ATOM 781 C CA . ALA A 1 101 ? -14.203 -11.461 0.095 1.00 89.06 101 ALA A CA 1
ATOM 782 C C . ALA A 1 101 ? -15.018 -11.077 1.342 1.00 89.06 101 ALA A C 1
ATOM 784 O O . ALA A 1 101 ? -16.030 -11.711 1.637 1.00 89.06 101 ALA A O 1
ATOM 785 N N . ALA A 1 102 ? -14.650 -9.981 2.009 1.00 90.62 102 ALA A N 1
ATOM 786 C CA . ALA A 1 102 ? -15.379 -9.448 3.156 1.00 90.62 102 ALA A CA 1
ATOM 787 C C . ALA A 1 102 ? -16.805 -9.004 2.789 1.00 90.62 102 ALA A C 1
ATOM 789 O O . ALA A 1 102 ? -17.769 -9.358 3.471 1.00 90.62 102 ALA A O 1
ATOM 790 N N . ALA A 1 103 ? -16.973 -8.301 1.664 1.00 86.31 103 ALA A N 1
ATOM 791 C CA . ALA A 1 103 ? -18.278 -7.820 1.220 1.00 86.31 103 ALA A CA 1
ATOM 792 C C . ALA A 1 103 ? -19.275 -8.958 0.958 1.00 86.31 103 ALA A C 1
ATOM 794 O O . ALA A 1 103 ? -20.474 -8.779 1.173 1.00 86.31 103 ALA A O 1
ATOM 795 N N . ARG A 1 104 ? -18.813 -10.135 0.522 1.00 84.50 104 ARG A N 1
ATOM 796 C CA . ARG A 1 104 ? -19.673 -11.321 0.352 1.00 84.50 104 ARG A CA 1
ATOM 797 C C . ARG A 1 104 ? -20.241 -11.833 1.672 1.00 84.50 104 ARG A C 1
ATOM 799 O O . ARG A 1 104 ? -21.363 -12.328 1.680 1.00 84.50 104 ARG A O 1
ATOM 806 N N . GLN A 1 105 ? -19.521 -11.618 2.768 1.00 88.00 105 GLN A N 1
ATOM 807 C CA . GLN A 1 105 ? -19.973 -11.893 4.132 1.00 88.00 105 GLN A CA 1
ATOM 808 C C . GLN A 1 105 ? -20.663 -10.685 4.787 1.00 88.00 105 GLN A C 1
ATOM 810 O O . GLN A 1 105 ? -20.818 -10.632 6.002 1.00 88.00 105 GLN A O 1
ATOM 815 N N . ASN A 1 106 ? -21.105 -9.702 3.991 1.00 86.75 106 ASN A N 1
ATOM 816 C CA . ASN A 1 106 ? -21.720 -8.452 4.455 1.00 86.75 106 ASN A CA 1
ATOM 817 C C . ASN A 1 106 ? -20.827 -7.616 5.391 1.00 86.75 106 ASN A C 1
ATOM 819 O O . ASN A 1 106 ? -21.333 -6.828 6.189 1.00 86.75 106 ASN A O 1
ATOM 823 N N . ILE A 1 107 ? -19.505 -7.744 5.271 1.00 88.31 107 ILE A N 1
ATOM 824 C CA . ILE A 1 107 ? -18.535 -6.920 5.993 1.00 88.31 107 ILE A CA 1
ATOM 825 C C . ILE A 1 107 ? -18.033 -5.823 5.051 1.00 88.31 107 ILE A C 1
ATOM 827 O O . ILE A 1 107 ? -17.602 -6.090 3.930 1.00 88.31 107 ILE A O 1
ATOM 831 N N . THR A 1 108 ? -18.102 -4.567 5.488 1.00 88.94 108 THR A N 1
ATOM 832 C CA . THR A 1 108 ? -17.600 -3.421 4.718 1.00 88.94 108 THR A CA 1
ATOM 833 C C . THR A 1 108 ? -16.253 -2.985 5.237 1.00 88.94 108 THR A C 1
ATOM 835 O O . THR A 1 108 ? -16.155 -2.498 6.358 1.00 88.94 108 THR A O 1
ATOM 838 N N . TRP A 1 109 ? -15.258 -3.083 4.371 1.00 91.50 109 TRP A N 1
ATOM 839 C CA . TRP A 1 109 ? -13.896 -2.643 4.614 1.00 91.50 109 TRP A CA 1
ATOM 840 C C . TRP A 1 109 ? -13.400 -1.781 3.457 1.00 91.50 109 TRP A C 1
ATOM 842 O O . TRP A 1 109 ? -13.981 -1.818 2.364 1.00 91.50 109 TRP A O 1
ATOM 852 N N . GLY A 1 110 ? -12.344 -1.003 3.711 1.00 89.12 110 GLY A N 1
ATOM 853 C CA . GLY A 1 110 ? -11.651 -0.194 2.708 1.00 89.12 110 GLY A CA 1
ATOM 854 C C . GLY A 1 110 ? -12.614 0.571 1.795 1.00 89.12 110 GLY A C 1
ATOM 855 O O . GLY A 1 110 ? -13.510 1.259 2.285 1.00 89.12 110 GLY A O 1
ATOM 856 N N . LEU A 1 111 ? -12.485 0.446 0.472 1.00 85.00 111 LEU A N 1
ATOM 857 C CA . LEU A 1 111 ? -13.315 1.144 -0.516 1.00 85.00 111 LEU A CA 1
ATOM 858 C C . LEU A 1 111 ? -14.811 1.064 -0.186 1.00 85.00 111 LEU A C 1
ATOM 860 O O . LEU A 1 111 ? -15.508 2.071 -0.299 1.00 85.00 111 LEU A O 1
ATOM 864 N N . CYS A 1 112 ? -15.307 -0.098 0.246 1.00 80.62 112 CYS A N 1
ATOM 865 C CA . CYS A 1 112 ? -16.720 -0.297 0.558 1.00 80.62 112 CYS A CA 1
ATOM 866 C C . CYS A 1 112 ? -17.183 0.438 1.819 1.00 80.62 112 CYS A C 1
ATOM 868 O O . CYS A 1 112 ? -18.320 0.902 1.853 1.00 80.62 112 CYS A O 1
ATOM 870 N N . HIS A 1 113 ? -16.302 0.616 2.803 1.00 83.44 113 HIS A N 1
ATOM 871 C CA . HIS A 1 113 ? -16.557 1.453 3.977 1.00 83.44 113 HIS A CA 1
ATOM 872 C C . HIS A 1 113 ? -16.708 2.931 3.560 1.00 83.44 113 HIS A C 1
ATOM 874 O O . HIS A 1 113 ? -17.628 3.626 3.990 1.00 83.44 113 HIS A O 1
ATOM 880 N N . PHE A 1 114 ? -15.873 3.411 2.634 1.00 77.81 114 PHE A N 1
ATOM 881 C CA . PHE A 1 114 ? -15.909 4.807 2.176 1.00 77.81 114 PHE A CA 1
ATOM 882 C C . PHE A 1 114 ? -16.916 5.077 1.034 1.00 77.81 114 PHE A C 1
ATOM 884 O O . PHE A 1 114 ? -17.116 6.235 0.660 1.00 77.81 114 PHE A O 1
ATOM 891 N N . ARG A 1 115 ? -17.576 4.049 0.472 1.00 68.50 115 ARG A N 1
ATOM 892 C CA . ARG A 1 115 ? -18.311 4.110 -0.814 1.00 68.50 115 ARG A CA 1
ATOM 893 C C . ARG A 1 115 ? -19.690 4.760 -0.814 1.00 68.50 115 ARG A C 1
ATOM 895 O O . ARG A 1 115 ? -20.367 4.690 -1.837 1.00 68.50 115 ARG A O 1
ATOM 902 N N . ASN A 1 116 ? -20.068 5.527 0.203 1.00 57.59 116 ASN A N 1
ATOM 903 C CA . ASN A 1 116 ? -21.178 6.476 0.040 1.00 57.59 116 ASN A CA 1
ATOM 904 C C . ASN A 1 116 ? -20.785 7.690 -0.840 1.00 57.59 116 ASN A C 1
ATOM 906 O O . ASN A 1 116 ? -21.362 8.766 -0.720 1.00 57.59 116 ASN A O 1
ATOM 910 N N . LEU A 1 117 ? -19.794 7.552 -1.725 1.00 50.34 117 LEU A N 1
ATOM 911 C CA . LEU A 1 117 ? -19.490 8.529 -2.762 1.00 50.34 117 LEU A CA 1
ATOM 912 C C . LEU A 1 117 ? -20.574 8.442 -3.847 1.00 50.34 117 LEU A C 1
ATOM 914 O O . LEU A 1 117 ? -20.990 7.339 -4.210 1.00 50.34 117 LEU A O 1
ATOM 918 N N . PRO A 1 118 ? -21.065 9.575 -4.372 1.00 45.69 118 PRO A N 1
ATOM 919 C CA . PRO A 1 118 ? -22.096 9.550 -5.397 1.00 45.69 118 PRO A CA 1
ATOM 920 C C . PRO A 1 118 ? -21.605 8.749 -6.611 1.00 45.69 118 PRO A C 1
ATOM 922 O O . PRO A 1 118 ? -20.475 8.928 -7.066 1.00 45.69 118 PRO A O 1
ATOM 925 N N . ALA A 1 119 ? -22.465 7.864 -7.128 1.00 44.41 119 ALA A N 1
ATOM 926 C CA . ALA A 1 119 ? -22.135 6.845 -8.130 1.00 44.41 119 ALA A CA 1
ATOM 927 C C . ALA A 1 119 ? -21.398 7.374 -9.381 1.00 44.41 119 ALA A C 1
ATOM 929 O O . ALA A 1 119 ? -20.709 6.607 -10.049 1.00 44.41 119 ALA A O 1
ATOM 930 N N . PHE A 1 120 ? -21.505 8.673 -9.686 1.00 46.47 120 PHE A N 1
ATOM 931 C CA . PHE A 1 120 ? -20.842 9.317 -10.822 1.00 46.47 120 PHE A CA 1
ATOM 932 C C . PHE A 1 120 ? -19.325 9.516 -10.653 1.00 46.47 120 PHE A C 1
ATOM 934 O O . PHE A 1 120 ? -18.639 9.700 -11.653 1.00 46.47 120 PHE A O 1
ATOM 941 N N . LEU A 1 121 ? -18.783 9.476 -9.428 1.00 45.50 121 LEU A N 1
ATOM 942 C CA . LEU A 1 121 ? -17.342 9.659 -9.186 1.00 45.50 121 LEU A CA 1
ATOM 943 C C . LEU A 1 121 ? -16.523 8.378 -9.375 1.00 45.50 121 LEU A C 1
ATOM 945 O O . LEU A 1 121 ? -15.297 8.437 -9.344 1.00 45.50 121 LEU A O 1
ATOM 949 N N . VAL A 1 122 ? -17.171 7.227 -9.598 1.00 47.69 122 VAL A N 1
ATOM 950 C CA . VAL A 1 122 ? -16.470 5.954 -9.819 1.00 47.69 122 VAL A CA 1
ATOM 951 C C . VAL A 1 122 ? -17.028 5.188 -11.037 1.00 47.69 122 VAL A C 1
ATOM 953 O O . VAL A 1 122 ? -17.494 4.055 -10.891 1.00 47.69 122 VAL A O 1
ATOM 956 N N . PRO A 1 123 ? -17.009 5.765 -12.262 1.00 41.81 123 PRO A N 1
ATOM 957 C CA . PRO A 1 123 ? -17.667 5.172 -13.436 1.00 41.81 123 PRO A CA 1
ATOM 958 C C . PRO A 1 123 ? -17.141 3.776 -13.808 1.00 41.81 123 PRO A C 1
ATOM 960 O O . PRO A 1 123 ? -17.876 2.955 -14.350 1.00 41.81 123 PRO A O 1
ATOM 963 N N . SER A 1 124 ? -15.878 3.477 -13.493 1.00 47.28 124 SER A N 1
ATOM 964 C CA . SER A 1 124 ? -15.220 2.213 -13.844 1.00 47.28 124 SER A CA 1
ATOM 965 C C . SER A 1 124 ? -15.477 1.066 -12.856 1.00 47.28 124 SER A C 1
ATOM 967 O O . SER A 1 124 ? -15.331 -0.094 -13.236 1.00 47.28 124 SER A O 1
ATOM 969 N N . TYR A 1 125 ? -15.916 1.350 -11.622 1.00 46.69 125 TYR A N 1
ATOM 970 C CA . TYR A 1 125 ? -16.199 0.328 -10.598 1.00 46.69 125 TYR A CA 1
ATOM 971 C C . TYR A 1 125 ? -17.663 -0.135 -10.573 1.00 46.69 125 TYR A C 1
ATOM 973 O O . TYR A 1 125 ? -18.000 -1.064 -9.842 1.00 46.69 125 TYR A O 1
ATOM 981 N N . GLN A 1 126 ? -18.539 0.479 -11.375 1.00 45.88 126 GLN A N 1
ATOM 982 C CA . GLN A 1 126 ? -19.956 0.101 -11.461 1.00 45.88 126 GLN A CA 1
ATOM 983 C C . GLN A 1 126 ? -20.182 -1.276 -12.105 1.00 45.88 126 GLN A C 1
ATOM 985 O O . GLN A 1 126 ? -21.237 -1.867 -11.904 1.00 45.88 126 GLN A O 1
ATOM 990 N N . LYS A 1 127 ? -19.210 -1.792 -12.873 1.00 45.88 127 LYS A N 1
ATOM 991 C CA . LYS A 1 127 ? -19.328 -3.089 -13.563 1.00 45.88 127 LYS A CA 1
ATOM 992 C C . LYS A 1 127 ? -18.950 -4.293 -12.707 1.00 45.88 127 LYS A C 1
ATOM 994 O O . LYS A 1 127 ? -19.338 -5.404 -13.047 1.00 45.88 127 LYS A O 1
ATOM 999 N N . VAL A 1 128 ? -18.188 -4.094 -11.634 1.00 52.41 128 VAL A N 1
ATOM 1000 C CA . VAL A 1 128 ? -17.942 -5.170 -10.675 1.00 52.41 128 VAL A CA 1
ATOM 1001 C C . VAL A 1 128 ? -19.128 -5.139 -9.730 1.00 52.41 128 VAL A C 1
ATOM 1003 O O . VAL A 1 128 ? -19.265 -4.215 -8.928 1.00 52.41 128 VAL A O 1
ATOM 1006 N N . ASP A 1 129 ? -20.040 -6.091 -9.885 1.00 54.28 129 ASP A N 1
ATOM 1007 C CA . ASP A 1 129 ? -21.153 -6.244 -8.962 1.00 54.28 129 ASP A CA 1
ATOM 1008 C C . ASP A 1 129 ? -20.559 -6.651 -7.608 1.00 54.28 129 ASP A C 1
ATOM 1010 O O . ASP A 1 129 ? -20.204 -7.807 -7.402 1.00 54.28 129 ASP A O 1
ATOM 1014 N N . TYR A 1 130 ? -20.315 -5.674 -6.727 1.00 59.94 130 TYR A N 1
ATOM 1015 C CA . TYR A 1 130 ? -19.920 -5.894 -5.336 1.00 59.94 130 TYR A CA 1
ATOM 1016 C C . TYR A 1 130 ? -21.207 -6.201 -4.568 1.00 59.94 130 TYR A C 1
ATOM 1018 O O . TYR A 1 130 ? -21.866 -5.262 -4.097 1.00 59.94 130 TYR A O 1
ATOM 1026 N N . PRO A 1 131 ? -21.611 -7.478 -4.424 1.00 56.78 131 PRO A N 1
ATOM 1027 C CA . PRO A 1 131 ? -22.989 -7.811 -4.079 1.00 56.78 131 PRO A CA 1
ATOM 1028 C C . PRO A 1 131 ? -23.346 -7.362 -2.654 1.00 56.78 131 PRO A C 1
ATOM 1030 O O . PRO A 1 131 ? -24.527 -7.196 -2.343 1.00 56.78 131 PRO A O 1
ATOM 1033 N N . GLY A 1 132 ? -22.336 -7.146 -1.801 1.00 56.41 132 GLY A N 1
ATOM 1034 C CA . GLY A 1 132 ? -22.479 -6.627 -0.440 1.00 56.41 132 GLY A CA 1
ATOM 1035 C C . GLY A 1 132 ? -22.383 -5.105 -0.317 1.00 56.41 132 GLY A C 1
ATOM 1036 O O . GLY A 1 132 ? -23.154 -4.505 0.432 1.00 56.41 132 GLY A O 1
ATOM 1037 N N . CYS A 1 133 ? -21.510 -4.439 -1.083 1.00 62.72 133 CYS A N 1
ATOM 1038 C CA . CYS A 1 133 ? -21.256 -3.004 -0.883 1.00 62.72 133 CYS A CA 1
ATOM 1039 C C . CYS A 1 133 ? -22.462 -2.136 -1.274 1.00 62.72 133 CYS A C 1
ATOM 1041 O O . CYS A 1 133 ? -22.752 -1.139 -0.619 1.00 62.72 133 CYS A O 1
ATOM 1043 N N . ASN A 1 134 ? -23.229 -2.551 -2.287 1.00 57.72 134 ASN A N 1
ATOM 1044 C CA . ASN A 1 134 ? -24.449 -1.847 -2.699 1.00 57.72 134 ASN A CA 1
ATOM 1045 C C . ASN A 1 134 ? -25.647 -2.107 -1.762 1.00 57.72 134 ASN A C 1
ATOM 1047 O O . ASN A 1 134 ? -26.556 -1.278 -1.687 1.00 57.72 134 ASN A O 1
ATOM 1051 N N . ARG A 1 135 ? -25.673 -3.244 -1.047 1.00 55.31 135 ARG A N 1
ATOM 1052 C CA . ARG A 1 135 ? -26.756 -3.586 -0.105 1.00 55.31 135 ARG A CA 1
ATOM 1053 C C . ARG A 1 135 ? -26.688 -2.753 1.173 1.00 55.31 135 ARG A C 1
ATOM 1055 O O . ARG A 1 135 ? -27.727 -2.322 1.663 1.00 55.31 135 ARG A O 1
ATOM 1062 N N . LEU A 1 136 ? -25.481 -2.476 1.661 1.00 53.34 136 LEU A N 1
ATOM 1063 C CA . LEU A 1 136 ? -25.255 -1.747 2.914 1.00 53.34 136 LEU A CA 1
ATOM 1064 C C . LEU A 1 136 ? -25.337 -0.217 2.749 1.00 53.34 136 LEU A C 1
ATOM 1066 O O . LEU A 1 136 ? -25.680 0.492 3.693 1.00 53.34 136 LEU A O 1
ATOM 1070 N N . ALA A 1 137 ? -25.133 0.298 1.532 1.00 53.62 137 ALA A N 1
ATOM 1071 C CA . ALA A 1 137 ? -25.199 1.732 1.230 1.00 53.62 137 ALA A CA 1
ATOM 1072 C C . ALA A 1 137 ? -26.621 2.339 1.288 1.00 53.62 137 ALA A C 1
ATOM 1074 O O . ALA A 1 137 ? -26.772 3.557 1.370 1.00 53.62 137 ALA A O 1
ATOM 1075 N N . LYS A 1 138 ? -27.693 1.528 1.275 1.00 49.59 138 LYS A N 1
ATOM 1076 C CA . LYS A 1 138 ? -29.085 2.020 1.149 1.00 49.59 138 LYS A CA 1
ATOM 1077 C C . LYS A 1 138 ? -29.660 2.757 2.374 1.00 49.59 138 LYS A C 1
ATOM 1079 O O . LYS A 1 138 ? -30.811 3.179 2.319 1.00 49.59 138 LYS A O 1
ATOM 1084 N N . GLY A 1 139 ? -28.891 2.970 3.444 1.00 50.69 139 GLY A N 1
ATOM 1085 C CA . GLY A 1 139 ? -29.364 3.669 4.652 1.00 50.69 139 GLY A CA 1
ATOM 1086 C C . GLY A 1 139 ? -28.428 4.736 5.223 1.00 50.69 139 GLY A C 1
ATOM 1087 O O . GLY A 1 139 ? -28.817 5.447 6.147 1.00 50.69 139 GLY A O 1
ATOM 1088 N N . GLN A 1 140 ? -27.210 4.883 4.698 1.00 52.81 140 GLN A N 1
ATOM 1089 C CA . GLN A 1 140 ? -26.214 5.793 5.263 1.00 52.81 140 GLN A CA 1
ATOM 1090 C C . GLN A 1 140 ? -25.987 6.978 4.319 1.00 52.81 140 GLN A C 1
ATOM 1092 O O . GLN A 1 140 ? -25.519 6.823 3.195 1.00 52.81 140 GLN A O 1
ATOM 1097 N N . ARG A 1 141 ? -26.338 8.196 4.761 1.00 50.81 141 ARG A N 1
ATOM 1098 C CA . ARG A 1 141 ? -26.018 9.415 4.003 1.00 50.81 141 ARG A CA 1
ATOM 1099 C C . ARG A 1 141 ? -24.502 9.537 3.854 1.00 50.81 141 ARG A C 1
ATOM 1101 O O . ARG A 1 141 ? -23.764 9.373 4.824 1.00 50.81 141 ARG A O 1
ATOM 1108 N N . ALA A 1 142 ? -24.071 9.879 2.643 1.00 51.47 142 ALA A N 1
ATOM 1109 C CA . ALA A 1 142 ? -22.693 10.185 2.289 1.00 51.47 142 ALA A CA 1
ATOM 1110 C C . ALA A 1 142 ? -22.030 11.129 3.294 1.00 51.47 142 ALA A C 1
ATOM 1112 O O . ALA A 1 142 ? -22.302 12.331 3.308 1.00 51.47 142 ALA A O 1
ATOM 1113 N N . ARG A 1 143 ? -21.120 10.595 4.113 1.00 58.88 143 ARG A N 1
ATOM 1114 C CA . ARG A 1 143 ? -20.165 11.426 4.843 1.00 58.88 143 ARG A CA 1
ATOM 1115 C C . ARG A 1 143 ? -19.109 11.857 3.837 1.00 58.88 143 ARG A C 1
ATOM 1117 O O . ARG A 1 143 ? -18.233 11.082 3.463 1.00 58.88 143 ARG A O 1
ATOM 1124 N N . ARG A 1 144 ? -19.242 13.081 3.328 1.00 60.75 144 ARG A N 1
ATOM 1125 C CA . ARG A 1 144 ? -18.199 13.687 2.504 1.00 60.75 144 ARG A CA 1
ATOM 1126 C C . ARG A 1 144 ? -17.057 14.052 3.441 1.00 60.75 144 ARG A C 1
ATOM 1128 O O . ARG A 1 144 ? -17.221 14.923 4.286 1.00 60.75 144 ARG A O 1
ATOM 1135 N N . TRP A 1 145 ? -15.933 13.363 3.306 1.00 66.12 145 TRP A N 1
ATOM 1136 C CA . TRP A 1 145 ? -14.725 13.641 4.069 1.00 66.12 145 TRP A CA 1
ATOM 1137 C C . TRP A 1 145 ? -13.962 14.779 3.380 1.00 66.12 145 TRP A C 1
ATOM 1139 O O . TRP A 1 145 ? -13.359 14.549 2.333 1.00 66.12 145 TRP A O 1
ATOM 1149 N N . PRO A 1 146 ? -14.008 16.024 3.895 1.00 64.44 146 PRO A N 1
ATOM 1150 C CA . PRO A 1 146 ? -13.501 17.187 3.166 1.00 64.44 146 PRO A CA 1
ATOM 1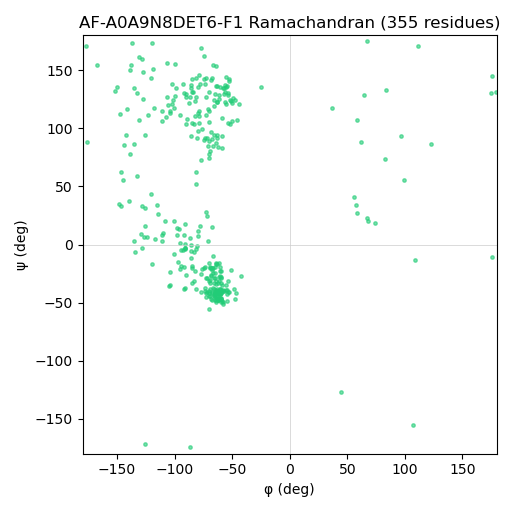151 C C . PRO A 1 146 ? -11.986 17.136 2.927 1.00 64.44 146 PRO A C 1
ATOM 1153 O O . PRO A 1 146 ? -11.511 17.716 1.957 1.00 64.44 146 PRO A O 1
ATOM 1156 N N . PHE A 1 147 ? -11.235 16.411 3.761 1.00 70.25 147 PHE A N 1
ATOM 1157 C CA . PHE A 1 147 ? -9.785 16.256 3.611 1.00 70.25 147 PHE A CA 1
ATOM 1158 C C . PHE A 1 147 ? -9.373 15.120 2.666 1.00 70.25 147 PHE A C 1
ATOM 1160 O O . PHE A 1 147 ? -8.183 14.893 2.468 1.00 70.25 147 PHE A O 1
ATOM 1167 N N . CYS A 1 148 ? -10.332 14.397 2.087 1.00 72.88 148 CYS A N 1
ATOM 1168 C CA . CYS A 1 148 ? -10.046 13.250 1.247 1.00 72.88 148 CYS A CA 1
ATOM 1169 C C . CYS A 1 148 ? -10.899 13.267 -0.039 1.00 72.88 148 CYS A C 1
ATOM 1171 O O . CYS A 1 148 ? -11.976 12.669 -0.107 1.00 72.88 148 CYS A O 1
ATOM 1173 N N . PRO A 1 149 ? -10.434 13.960 -1.092 1.00 63.72 149 PRO A N 1
ATOM 1174 C CA . PRO A 1 149 ? -11.240 14.225 -2.281 1.00 63.72 149 PRO A CA 1
ATOM 1175 C C . PRO A 1 149 ? -11.351 13.064 -3.290 1.00 63.72 149 PRO A C 1
ATOM 1177 O O . PRO A 1 149 ? -11.867 13.296 -4.380 1.00 63.72 149 PRO A O 1
ATOM 1180 N N . GLY A 1 150 ? -10.938 11.824 -2.977 1.00 69.44 150 GLY A N 1
ATOM 1181 C CA . GLY A 1 150 ? -11.145 10.735 -3.949 1.00 69.44 150 GLY A CA 1
ATOM 1182 C C . GLY A 1 150 ? -10.598 9.335 -3.667 1.00 69.44 150 GLY A C 1
ATOM 1183 O O . GLY A 1 150 ? -10.979 8.428 -4.395 1.00 69.44 150 GLY A O 1
ATOM 1184 N N . GLN A 1 151 ? -9.751 9.117 -2.653 1.00 82.62 151 GLN A N 1
ATOM 1185 C CA . GLN A 1 151 ? -9.170 7.789 -2.364 1.00 82.62 151 GLN A CA 1
ATOM 1186 C C . GLN A 1 151 ? -8.988 7.547 -0.858 1.00 82.62 151 GLN A C 1
ATOM 1188 O O . GLN A 1 151 ? -7.888 7.301 -0.373 1.00 82.62 151 GLN A O 1
ATOM 1193 N N . CYS A 1 152 ? -10.063 7.667 -0.080 1.00 86.50 152 CYS A N 1
ATOM 1194 C CA . CYS A 1 152 ? -9.959 7.646 1.391 1.00 86.50 152 CYS A CA 1
ATOM 1195 C C . CYS A 1 152 ? -9.557 6.300 1.953 1.00 86.50 152 CYS A C 1
ATOM 1197 O O . CYS A 1 152 ? -8.919 6.241 2.996 1.00 86.50 152 CYS A O 1
ATOM 1199 N N . TRP A 1 153 ? -9.859 5.239 1.217 1.00 89.69 153 TRP A N 1
ATOM 1200 C CA . TRP A 1 153 ? -9.409 3.903 1.553 1.00 89.69 153 TRP A CA 1
ATOM 1201 C C . TRP A 1 153 ? -7.884 3.746 1.434 1.00 89.69 153 TRP A C 1
ATOM 1203 O O . TRP A 1 153 ? -7.330 2.928 2.152 1.00 89.69 153 TRP A O 1
ATOM 1213 N N . HIS A 1 154 ? -7.198 4.564 0.621 1.00 93.06 154 HIS A N 1
ATOM 1214 C CA . HIS A 1 154 ? -5.732 4.579 0.498 1.00 93.06 154 HIS A CA 1
ATOM 1215 C C . HIS A 1 154 ? -5.040 5.578 1.444 1.00 93.06 154 HIS A C 1
ATOM 1217 O O . HIS A 1 154 ? -3.845 5.829 1.304 1.00 93.06 154 HIS A O 1
ATOM 1223 N N . GLN A 1 155 ? -5.761 6.205 2.377 1.00 93.44 155 GLN A N 1
ATOM 1224 C CA . GLN A 1 155 ? -5.152 7.146 3.319 1.00 93.44 155 GLN A CA 1
ATOM 1225 C C . GLN A 1 155 ? -4.584 6.410 4.540 1.00 93.44 155 GLN A C 1
ATOM 1227 O O . GLN A 1 155 ? -5.294 5.593 5.135 1.00 93.44 155 GLN A O 1
ATOM 1232 N N . PRO A 1 156 ? -3.354 6.733 4.980 1.00 95.62 156 PRO A N 1
ATOM 1233 C CA . PRO A 1 156 ? -2.808 6.194 6.217 1.00 95.62 156 PRO A CA 1
ATOM 1234 C C . PRO A 1 156 ? -3.712 6.441 7.437 1.00 95.62 156 PRO A C 1
ATOM 1236 O O . PRO A 1 156 ? -4.155 7.581 7.631 1.00 95.62 156 PRO A O 1
ATOM 1239 N N . PRO A 1 157 ? -3.928 5.444 8.320 1.00 94.94 157 PRO A N 1
ATOM 1240 C CA . PRO A 1 157 ? -4.788 5.584 9.498 1.00 94.94 157 PRO A CA 1
ATOM 1241 C C . PRO A 1 157 ? -4.430 6.782 10.380 1.00 94.94 157 PRO A C 1
ATOM 1243 O O . PRO A 1 157 ? -5.313 7.525 10.807 1.00 94.94 157 PRO A O 1
ATOM 1246 N N . ALA A 1 158 ? -3.132 7.043 10.579 1.00 93.62 158 ALA A N 1
ATOM 1247 C CA . ALA A 1 158 ? -2.635 8.166 11.377 1.00 93.62 158 ALA A CA 1
ATOM 1248 C C . ALA A 1 158 ? -3.202 9.533 10.939 1.00 93.62 158 ALA A C 1
ATOM 1250 O O . ALA A 1 158 ? -3.430 10.404 11.778 1.00 93.62 158 ALA A O 1
ATOM 1251 N N . LYS A 1 159 ? -3.504 9.725 9.644 1.00 91.12 159 LYS A N 1
ATOM 1252 C CA . LYS A 1 159 ? -4.107 10.970 9.136 1.00 91.12 159 LYS A CA 1
ATOM 1253 C C . LYS A 1 159 ? -5.522 11.197 9.668 1.00 91.12 159 LYS A C 1
ATOM 1255 O O . LYS A 1 159 ? -5.897 12.345 9.900 1.00 91.12 159 LYS A O 1
ATOM 1260 N N . PHE A 1 160 ? -6.284 10.129 9.900 1.00 89.69 160 PHE A N 1
ATOM 1261 C CA . PHE A 1 160 ? -7.626 10.221 10.474 1.00 89.69 160 PHE A CA 1
ATOM 1262 C C . PHE A 1 160 ? -7.571 10.573 11.967 1.00 89.69 160 PHE A C 1
ATOM 1264 O O . PHE A 1 160 ? -8.291 11.467 12.401 1.00 89.69 160 PHE A O 1
ATOM 1271 N N . TYR A 1 161 ? -6.652 9.975 12.736 1.00 86.69 161 TYR A N 1
ATOM 1272 C CA . TYR A 1 161 ? -6.457 10.322 14.155 1.00 86.69 161 TYR A CA 1
ATOM 1273 C C . TYR A 1 161 ? -6.036 11.784 14.353 1.00 86.69 161 TYR A C 1
ATOM 1275 O O . TYR A 1 161 ? -6.565 12.483 15.218 1.00 86.69 161 TYR A O 1
ATOM 1283 N N . GLN A 1 162 ? -5.123 12.280 13.514 1.00 84.25 162 GLN A N 1
ATOM 1284 C CA . GLN A 1 162 ? -4.701 13.681 13.555 1.00 84.25 162 GLN A CA 1
ATOM 1285 C C . GLN A 1 162 ? -5.854 14.643 13.249 1.00 84.25 162 GLN A C 1
ATOM 1287 O O . GLN A 1 162 ? -5.883 15.751 13.782 1.00 84.25 162 GLN A O 1
ATOM 1292 N N . HIS A 1 163 ? -6.791 14.252 12.387 1.00 79.75 163 HIS A N 1
ATOM 1293 C CA . HIS A 1 163 ? -7.937 15.085 12.048 1.00 79.75 163 HIS A CA 1
ATOM 1294 C C . HIS A 1 163 ? -8.956 15.160 13.199 1.00 79.75 163 HIS A C 1
ATOM 1296 O O . HIS A 1 163 ? -9.399 16.259 13.538 1.00 79.75 163 HIS A O 1
ATOM 1302 N N . ASP A 1 164 ? -9.282 14.027 13.828 1.00 75.25 164 ASP A N 1
ATOM 1303 C CA . ASP A 1 164 ? -10.235 13.954 14.950 1.00 75.25 164 ASP A CA 1
ATOM 1304 C C . ASP A 1 164 ? -9.824 14.846 16.125 1.00 75.25 164 ASP A C 1
ATOM 1306 O O . ASP A 1 164 ? -10.655 15.541 16.708 1.00 75.25 164 ASP A O 1
ATOM 1310 N N . ASN A 1 165 ? -8.526 14.896 16.422 1.00 63.56 165 ASN A N 1
ATOM 1311 C CA . ASN A 1 165 ? -7.994 15.694 17.525 1.00 63.56 165 ASN A CA 1
ATOM 1312 C C . ASN A 1 165 ? -8.087 17.214 17.298 1.00 63.56 165 ASN A C 1
ATOM 1314 O O . ASN A 1 165 ? -8.010 17.975 18.258 1.00 63.56 165 ASN A O 1
ATOM 1318 N N . ASN A 1 166 ? -8.245 17.671 16.051 1.00 64.00 166 ASN A N 1
ATOM 1319 C CA . ASN A 1 166 ? -8.137 19.093 15.708 1.00 64.00 166 ASN A CA 1
ATOM 1320 C C . ASN A 1 166 ? -9.480 19.791 15.450 1.00 64.00 166 ASN A C 1
ATOM 1322 O O . ASN A 1 166 ? -9.551 21.010 15.583 1.00 64.00 166 ASN A O 1
ATOM 1326 N N . ASN A 1 167 ? -10.537 19.060 15.082 1.00 61.59 167 ASN A N 1
ATOM 1327 C CA . ASN A 1 167 ? -11.770 19.667 14.554 1.00 61.59 167 ASN A CA 1
ATOM 1328 C C . ASN A 1 167 ? -12.997 19.555 15.477 1.00 61.59 167 ASN A C 1
ATOM 1330 O O . ASN A 1 167 ? -14.102 19.931 15.081 1.00 61.59 167 ASN A O 1
ATOM 1334 N N . GLY A 1 168 ? -12.812 19.093 16.718 1.00 58.00 168 GLY A N 1
ATOM 1335 C CA . GLY A 1 168 ? -13.907 18.878 17.665 1.00 58.00 168 GLY A CA 1
ATOM 1336 C C . GLY A 1 168 ? -14.848 17.739 17.237 1.00 58.00 168 GLY A C 1
ATOM 1337 O O . GLY A 1 168 ? -14.686 17.151 16.166 1.00 58.00 168 GLY A O 1
ATOM 1338 N N . PRO A 1 169 ? -15.841 17.383 18.069 1.00 58.59 169 PRO A N 1
ATOM 1339 C CA . PRO A 1 169 ? -16.720 16.246 17.827 1.00 58.59 169 PRO A CA 1
ATOM 1340 C C . PRO A 1 169 ? -17.769 16.601 16.770 1.00 58.59 169 PRO A C 1
ATOM 1342 O O . PRO A 1 169 ? -18.940 16.783 17.086 1.00 58.59 169 PRO A O 1
ATOM 1345 N N . ASN A 1 170 ? -17.374 16.706 15.502 1.00 62.44 170 ASN A N 1
ATOM 1346 C CA . ASN A 1 170 ? -18.340 16.610 14.420 1.00 62.44 170 ASN A CA 1
ATOM 1347 C C . ASN A 1 170 ? -18.656 15.120 14.202 1.00 62.44 170 ASN A C 1
ATOM 1349 O O . ASN A 1 170 ? -17.799 14.386 13.699 1.00 62.44 170 ASN A O 1
ATOM 1353 N N . PRO A 1 171 ? -19.871 14.639 14.530 1.00 59.44 171 PRO A N 1
ATOM 1354 C CA . PRO A 1 171 ? -20.209 13.224 14.409 1.00 59.44 171 PRO A CA 1
ATOM 1355 C C . PRO A 1 171 ? -20.068 12.701 12.976 1.00 59.44 171 PRO A C 1
ATOM 1357 O O . PRO A 1 171 ? -19.889 11.502 12.782 1.00 59.44 171 PRO A O 1
ATOM 1360 N N . SER A 1 172 ? -20.122 13.579 11.962 1.00 56.88 172 SER A N 1
ATOM 1361 C CA . SER A 1 172 ? -19.937 13.209 10.556 1.00 56.88 172 SER A CA 1
ATOM 1362 C C . SER A 1 172 ? -18.473 13.046 10.130 1.00 56.88 172 SER A C 1
ATOM 1364 O O . SER A 1 172 ? -18.235 12.727 8.968 1.00 56.88 172 SER A O 1
ATOM 1366 N N . GLN A 1 173 ? -17.510 13.276 11.027 1.00 66.00 173 GLN A N 1
ATOM 1367 C CA . GLN A 1 173 ? -16.068 13.213 10.758 1.00 66.00 173 GLN A CA 1
ATOM 1368 C C . GLN A 1 173 ? -15.322 12.278 11.722 1.00 66.00 173 GLN A C 1
ATOM 1370 O O . GLN A 1 173 ? -14.108 12.361 11.800 1.00 66.00 173 GLN A O 1
ATOM 1375 N N . GLN A 1 174 ? -16.031 11.399 12.440 1.00 76.75 174 GLN A N 1
ATOM 1376 C CA . GLN A 1 174 ? -15.419 10.413 13.341 1.00 76.75 174 GLN A CA 1
ATOM 1377 C C . GLN A 1 174 ? -14.510 9.448 12.588 1.00 76.75 174 GLN A C 1
ATOM 1379 O O . GLN A 1 174 ? -14.991 8.781 11.667 1.00 76.75 174 GLN A O 1
ATOM 1384 N N . ASN A 1 175 ? -13.249 9.341 13.011 1.00 86.12 175 ASN A N 1
ATOM 1385 C CA . ASN A 1 175 ? -12.256 8.431 12.456 1.00 86.12 175 ASN A CA 1
ATOM 13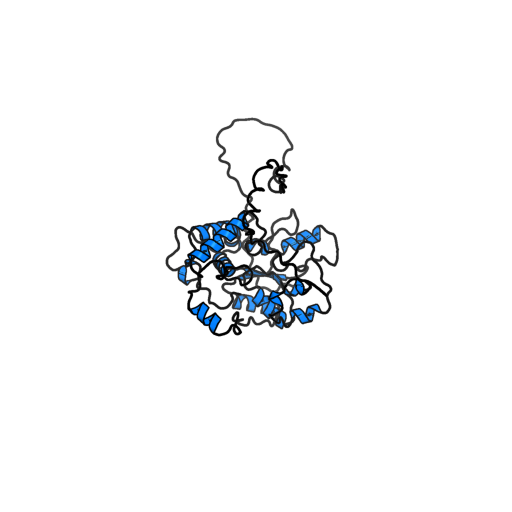86 C C . ASN A 1 175 ? -12.850 7.027 12.213 1.00 86.12 175 ASN A C 1
ATOM 1388 O O . ASN A 1 175 ? -13.305 6.389 13.170 1.00 86.12 175 ASN A O 1
ATOM 1392 N N . PRO A 1 176 ? -12.824 6.522 10.961 1.00 86.50 176 PRO A N 1
ATOM 1393 C CA . PRO A 1 176 ? -13.385 5.213 10.610 1.00 86.50 176 PRO A CA 1
ATOM 1394 C C . PRO A 1 176 ? -12.717 4.050 11.359 1.00 86.50 176 PRO A C 1
ATOM 1396 O O . PRO A 1 176 ? -13.302 2.978 11.480 1.00 86.50 176 PRO A O 1
ATOM 1399 N N . TYR A 1 177 ? -11.516 4.274 11.889 1.00 91.56 177 TYR A N 1
ATOM 1400 C CA . TYR A 1 177 ? -10.708 3.301 12.616 1.00 91.56 177 TYR A CA 1
ATOM 1401 C C . TYR A 1 177 ? -10.885 3.369 14.142 1.00 91.56 177 TYR A C 1
ATOM 1403 O O . TYR A 1 177 ? -10.230 2.637 14.881 1.00 91.56 177 TYR A O 1
ATOM 1411 N N . SER A 1 178 ? -11.751 4.252 14.651 1.00 89.06 178 SER A N 1
ATOM 1412 C CA . SER A 1 178 ? -11.967 4.391 16.094 1.00 89.06 178 SER A CA 1
ATOM 1413 C C . SER A 1 178 ? -12.581 3.120 16.699 1.00 89.06 178 SER A C 1
ATOM 1415 O O . SER A 1 178 ? -13.604 2.627 16.220 1.00 89.06 178 SER A O 1
ATOM 1417 N N . ASN A 1 179 ? -11.974 2.610 17.778 1.00 89.38 179 ASN A N 1
ATOM 1418 C CA . ASN A 1 179 ? -12.373 1.380 18.484 1.00 89.38 179 ASN A CA 1
ATOM 1419 C C . ASN A 1 179 ? -12.387 0.117 17.597 1.00 89.38 179 ASN A C 1
ATOM 1421 O O . ASN A 1 179 ? -13.241 -0.760 17.761 1.00 89.38 179 ASN A O 1
ATOM 1425 N N . LYS A 1 180 ? -11.467 0.040 16.630 1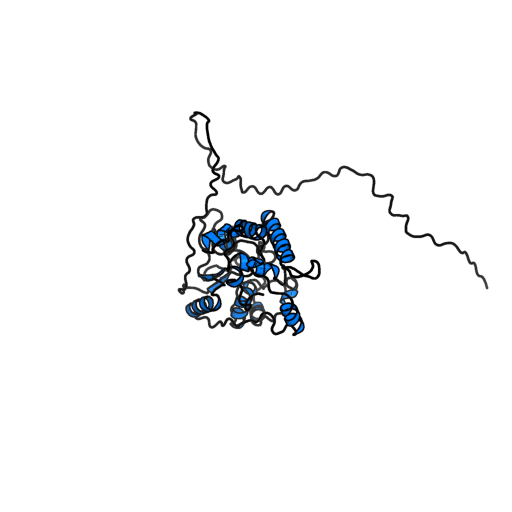.00 94.00 180 LYS A N 1
ATOM 1426 C CA . LYS A 1 180 ? -11.262 -1.121 15.758 1.00 94.00 180 LYS A CA 1
ATOM 1427 C C . LYS A 1 180 ? -9.858 -1.676 15.939 1.00 94.00 180 LYS A C 1
ATOM 1429 O O . LYS A 1 180 ? -8.933 -0.915 16.200 1.00 94.00 180 LYS A O 1
ATOM 1434 N N . ASN A 1 181 ? -9.721 -2.979 15.725 1.00 96.62 181 ASN A N 1
ATOM 1435 C CA . ASN A 1 181 ? -8.423 -3.606 15.532 1.00 96.62 181 ASN A CA 1
ATOM 1436 C C . ASN A 1 181 ? -8.085 -3.531 14.051 1.00 96.62 181 ASN A C 1
ATOM 1438 O O . ASN A 1 181 ? -8.856 -3.995 13.209 1.00 96.62 181 ASN A O 1
ATOM 1442 N N . LEU A 1 182 ? -6.963 -2.910 13.724 1.00 97.00 182 LEU A N 1
ATOM 1443 C CA . LEU A 1 182 ? -6.576 -2.673 12.345 1.00 97.00 182 LEU A CA 1
ATOM 1444 C C . LEU A 1 182 ? -5.701 -3.803 11.836 1.00 97.00 182 LEU A C 1
ATOM 1446 O O . LEU A 1 182 ? -4.767 -4.239 12.507 1.00 97.00 182 LEU A O 1
ATOM 1450 N N . PHE A 1 183 ? -5.948 -4.227 10.604 1.00 97.94 183 PHE A N 1
ATOM 1451 C CA . PHE A 1 183 ? -5.003 -5.063 9.884 1.00 97.94 183 PHE A CA 1
ATOM 1452 C C . PHE A 1 183 ? -4.686 -4.489 8.513 1.00 97.94 183 PHE A C 1
ATOM 1454 O O . PHE A 1 183 ? -5.521 -3.848 7.875 1.00 97.94 183 PHE A O 1
ATOM 1461 N N . ALA A 1 184 ? -3.464 -4.728 8.060 1.00 97.81 184 ALA A N 1
ATOM 1462 C CA . ALA A 1 184 ? -2.998 -4.330 6.744 1.00 97.81 184 ALA A CA 1
ATOM 1463 C C . ALA A 1 184 ? -2.177 -5.456 6.125 1.00 97.81 184 ALA A C 1
ATOM 1465 O O . ALA A 1 184 ? -1.566 -6.262 6.830 1.00 97.81 184 ALA A O 1
ATOM 1466 N N . ILE A 1 185 ? -2.135 -5.478 4.797 1.00 97.44 185 ILE A N 1
ATOM 1467 C CA . ILE A 1 185 ? -1.238 -6.358 4.053 1.00 97.44 185 ILE A CA 1
ATOM 1468 C C . ILE A 1 185 ? -0.122 -5.503 3.480 1.00 97.44 185 ILE A C 1
ATOM 1470 O O . ILE A 1 185 ? -0.390 -4.525 2.779 1.00 97.44 185 ILE A O 1
ATOM 1474 N N . VAL A 1 186 ? 1.114 -5.899 3.760 1.00 97.62 186 VAL A N 1
ATOM 1475 C CA . VAL A 1 186 ? 2.328 -5.330 3.176 1.00 97.62 186 VAL A CA 1
ATOM 1476 C C . VAL A 1 186 ? 2.920 -6.303 2.167 1.00 97.62 186 VAL A C 1
ATOM 1478 O O . VAL A 1 186 ? 2.656 -7.504 2.207 1.00 97.62 186 VAL A O 1
ATOM 1481 N N . ARG A 1 187 ? 3.691 -5.777 1.225 1.00 96.12 187 ARG A N 1
ATOM 1482 C CA . ARG A 1 187 ? 4.280 -6.537 0.126 1.00 96.12 187 ARG A CA 1
ATOM 1483 C C . ARG A 1 187 ? 5.707 -6.092 -0.127 1.00 96.12 187 ARG A C 1
ATOM 1485 O O . ARG A 1 187 ? 6.004 -4.912 0.036 1.00 96.12 187 ARG A O 1
ATOM 1492 N N . ASN A 1 188 ? 6.566 -6.987 -0.608 1.00 96.81 188 ASN A N 1
ATOM 1493 C CA . ASN A 1 188 ? 7.913 -6.614 -1.025 1.00 96.81 188 ASN A CA 1
ATOM 1494 C C . ASN A 1 188 ? 7.878 -5.374 -1.959 1.00 96.81 188 ASN A C 1
ATOM 1496 O O . ASN A 1 188 ? 7.157 -5.411 -2.968 1.00 96.81 188 ASN A O 1
ATOM 1500 N N . PRO A 1 189 ? 8.629 -4.291 -1.658 1.00 97.69 189 PRO A N 1
ATOM 1501 C CA . PRO A 1 189 ? 8.545 -3.039 -2.413 1.00 97.69 189 PRO A CA 1
ATOM 1502 C C . PRO A 1 189 ? 8.763 -3.192 -3.925 1.00 97.69 189 PRO A C 1
ATOM 1504 O O . PRO A 1 189 ? 8.013 -2.607 -4.706 1.00 97.69 189 PRO A O 1
ATOM 1507 N N . TYR A 1 190 ? 9.691 -4.048 -4.371 1.00 97.25 190 TYR A N 1
ATOM 1508 C CA . TYR A 1 190 ? 9.918 -4.288 -5.805 1.00 97.25 190 TYR A CA 1
ATOM 1509 C C . TYR A 1 190 ? 8.704 -4.942 -6.468 1.00 97.25 190 TYR A C 1
ATOM 1511 O O . TYR A 1 190 ? 8.221 -4.489 -7.508 1.00 97.25 190 TYR A O 1
ATOM 1519 N N . ALA A 1 191 ? 8.164 -5.992 -5.844 1.00 95.50 191 ALA A N 1
ATOM 1520 C CA . ALA A 1 191 ? 6.982 -6.687 -6.345 1.00 95.50 191 ALA A CA 1
ATOM 1521 C C . ALA A 1 191 ? 5.740 -5.780 -6.354 1.00 95.50 191 ALA A C 1
ATOM 1523 O O . ALA A 1 191 ? 4.891 -5.900 -7.243 1.00 95.50 191 ALA A O 1
ATOM 1524 N N . ARG A 1 192 ? 5.630 -4.867 -5.380 1.00 96.31 192 ARG A N 1
ATOM 1525 C CA . ARG A 1 192 ? 4.578 -3.846 -5.314 1.00 96.31 192 ARG A CA 1
ATOM 1526 C C . ARG A 1 192 ? 4.688 -2.855 -6.476 1.00 96.31 192 ARG A C 1
ATOM 1528 O O . ARG A 1 192 ? 3.675 -2.602 -7.123 1.00 96.31 192 ARG A O 1
ATOM 1535 N N . MET A 1 193 ? 5.887 -2.367 -6.798 1.00 97.38 193 MET A N 1
ATOM 1536 C CA . MET A 1 193 ? 6.100 -1.448 -7.927 1.00 97.38 193 MET A CA 1
ATOM 1537 C C . MET A 1 193 ? 5.802 -2.101 -9.277 1.00 97.38 193 MET A C 1
ATOM 1539 O O . MET A 1 193 ? 5.082 -1.538 -10.097 1.00 97.38 193 MET A O 1
ATOM 1543 N N . ILE A 1 194 ? 6.229 -3.346 -9.486 1.00 95.38 194 ILE A N 1
ATOM 1544 C CA . ILE A 1 194 ? 5.857 -4.098 -10.696 1.00 95.38 194 ILE A CA 1
ATOM 1545 C C . ILE A 1 194 ? 4.334 -4.275 -10.782 1.00 95.38 194 ILE A C 1
ATOM 1547 O O . ILE A 1 194 ? 3.749 -4.180 -11.857 1.00 95.38 194 ILE A O 1
ATOM 1551 N N . SER A 1 195 ? 3.659 -4.503 -9.654 1.00 92.94 195 SER A N 1
ATOM 1552 C CA . SER A 1 195 ? 2.195 -4.575 -9.616 1.00 92.94 195 SER A CA 1
ATOM 1553 C C . SER A 1 195 ? 1.545 -3.263 -10.074 1.00 92.94 195 SER A C 1
ATOM 1555 O O . SER A 1 195 ? 0.520 -3.305 -10.757 1.00 92.94 195 SER A O 1
ATOM 1557 N N . GLU A 1 196 ? 2.122 -2.110 -9.715 1.00 94.75 196 GLU A N 1
ATOM 1558 C CA . GLU A 1 196 ? 1.665 -0.783 -10.154 1.00 94.75 196 GLU A CA 1
ATOM 1559 C C . GLU A 1 196 ? 1.795 -0.604 -11.671 1.00 94.75 196 GLU A C 1
ATOM 1561 O O . GLU A 1 196 ? 0.859 -0.108 -12.290 1.00 94.75 196 GLU A O 1
ATOM 1566 N N . PHE A 1 197 ? 2.867 -1.108 -12.294 1.00 94.00 197 PHE A N 1
ATOM 1567 C CA . PHE A 1 197 ? 2.993 -1.128 -13.759 1.00 94.00 197 PHE A CA 1
ATOM 1568 C C . PHE A 1 197 ? 1.809 -1.837 -14.437 1.00 94.00 197 PHE A C 1
ATOM 1570 O O . PHE A 1 197 ? 1.290 -1.364 -15.442 1.00 94.00 197 PHE A O 1
ATOM 1577 N N . TYR A 1 198 ? 1.316 -2.935 -13.855 1.00 89.75 198 TYR A N 1
ATOM 1578 C CA . TYR A 1 198 ? 0.161 -3.678 -14.379 1.00 89.75 198 TYR A CA 1
ATOM 1579 C C . TYR A 1 198 ? -1.201 -3.159 -13.897 1.00 89.75 198 TYR A C 1
ATOM 1581 O O . TYR A 1 198 ? -2.223 -3.799 -14.159 1.00 89.75 198 TYR A O 1
ATOM 1589 N N . CYS A 1 199 ? -1.239 -2.046 -13.162 1.00 87.50 199 CYS A N 1
ATOM 1590 C CA . CYS A 1 199 ? -2.469 -1.504 -12.606 1.00 87.50 199 CYS A CA 1
ATOM 1591 C C . CYS A 1 199 ? -3.450 -1.089 -13.723 1.00 87.50 199 CYS A C 1
ATOM 1593 O O . CYS A 1 199 ? -3.116 -0.227 -14.530 1.00 87.50 199 CYS A O 1
ATOM 1595 N N . PRO A 1 200 ? -4.687 -1.618 -13.766 1.00 82.12 200 PRO A N 1
ATOM 1596 C CA . PRO A 1 200 ? -5.649 -1.273 -14.816 1.00 82.12 200 PRO A CA 1
ATOM 1597 C C . PRO A 1 200 ? -6.098 0.193 -14.826 1.00 82.12 200 PRO A C 1
ATOM 1599 O O . PRO A 1 200 ? -6.714 0.625 -15.796 1.00 82.12 200 PRO A O 1
ATOM 1602 N N . TRP A 1 201 ? -5.877 0.926 -13.730 1.00 81.56 201 TRP A N 1
ATOM 1603 C CA . TRP A 1 201 ? -6.386 2.289 -13.543 1.00 81.56 201 TRP A CA 1
ATOM 1604 C C . TRP A 1 201 ? -5.313 3.366 -13.697 1.00 81.56 201 TRP A C 1
ATOM 1606 O O . TRP A 1 201 ? -5.615 4.457 -14.166 1.00 81.56 201 TRP A O 1
ATOM 1616 N N . SER A 1 202 ? -4.091 3.072 -13.261 1.00 85.19 202 SER A N 1
ATOM 1617 C CA . SER A 1 202 ? -2.980 4.030 -13.169 1.00 85.19 202 SER A CA 1
ATOM 1618 C C . SER A 1 202 ? -1.658 3.467 -13.692 1.00 85.19 202 SER A C 1
ATOM 1620 O O . SER A 1 202 ? -0.623 4.117 -13.537 1.00 85.19 202 SER A O 1
ATOM 1622 N N . GLY A 1 203 ? -1.680 2.242 -14.220 1.00 88.38 203 GLY A N 1
ATOM 1623 C CA . GLY A 1 203 ? -0.517 1.532 -14.731 1.00 88.38 203 GLY A CA 1
ATOM 1624 C C . GLY A 1 203 ? -0.223 1.870 -16.185 1.00 88.38 203 GLY A C 1
ATOM 1625 O O . GLY A 1 203 ? -0.865 2.726 -16.791 1.00 88.38 203 GLY A O 1
ATOM 1626 N N . TYR A 1 204 ? 0.753 1.164 -16.736 1.00 88.81 204 TYR A N 1
ATOM 1627 C CA . TYR A 1 204 ? 1.196 1.333 -18.108 1.00 88.81 204 TYR A CA 1
ATOM 1628 C C . TYR A 1 204 ? 0.141 0.828 -19.098 1.00 88.81 204 TYR A C 1
ATOM 1630 O O . TYR A 1 204 ? -0.367 -0.294 -18.973 1.00 88.81 204 TYR A O 1
ATOM 1638 N N . THR A 1 205 ? -0.168 1.642 -20.107 1.00 83.00 205 THR A N 1
ATOM 1639 C CA . THR A 1 205 ? -1.103 1.293 -21.180 1.00 83.00 205 THR A CA 1
ATOM 1640 C C . THR A 1 205 ? -0.399 1.296 -22.531 1.00 83.00 205 THR A C 1
ATOM 1642 O O . THR A 1 205 ? 0.024 2.338 -23.022 1.00 83.00 205 THR A O 1
ATOM 1645 N N . SER A 1 206 ? -0.358 0.134 -23.187 1.00 70.12 206 SER A N 1
ATOM 1646 C CA . SER A 1 206 ? 0.264 -0.038 -24.510 1.00 70.12 206 SER A CA 1
ATOM 1647 C C . SER A 1 206 ? -0.363 0.791 -25.632 1.00 70.12 206 SER A C 1
ATOM 1649 O O . SER A 1 206 ? 0.246 0.932 -26.689 1.00 70.12 206 SER A O 1
ATOM 1651 N N . ALA A 1 207 ? -1.570 1.326 -25.421 1.00 65.06 207 ALA A N 1
ATOM 1652 C CA . ALA A 1 207 ? -2.276 2.141 -26.406 1.00 65.06 207 ALA A CA 1
ATOM 1653 C C . ALA A 1 207 ? -1.494 3.405 -26.803 1.00 65.06 207 ALA A C 1
ATOM 1655 O O . ALA A 1 207 ? -1.610 3.829 -27.950 1.00 65.06 207 ALA A O 1
ATOM 1656 N N . ASP A 1 208 ? -0.670 3.940 -25.895 1.00 53.03 208 ASP A N 1
ATOM 1657 C CA . ASP A 1 208 ? 0.046 5.201 -26.104 1.00 53.03 208 ASP A CA 1
ATOM 1658 C C . ASP A 1 208 ? 1.582 5.055 -26.044 1.00 53.03 208 ASP A C 1
ATOM 1660 O O . ASP A 1 208 ? 2.294 5.927 -26.539 1.00 53.03 208 ASP A O 1
ATOM 1664 N N . GLU A 1 209 ? 2.118 3.956 -25.486 1.00 62.47 209 GLU A N 1
ATOM 1665 C CA . GLU A 1 209 ? 3.526 3.910 -25.044 1.00 62.47 209 GLU A CA 1
ATOM 1666 C C . GLU A 1 209 ? 4.367 2.720 -25.560 1.00 62.47 209 GLU A C 1
ATOM 1668 O O . GLU A 1 209 ? 5.569 2.679 -25.290 1.00 62.47 209 GLU A O 1
ATOM 1673 N N . GLY A 1 210 ? 3.793 1.768 -26.315 1.00 73.38 210 GLY A N 1
ATOM 1674 C CA . GLY A 1 210 ? 4.540 0.659 -26.938 1.00 73.38 210 GLY A CA 1
ATOM 1675 C C . GLY A 1 210 ? 4.349 -0.738 -26.318 1.00 73.38 210 GLY A C 1
ATOM 1676 O O . GLY A 1 210 ? 3.293 -1.073 -25.777 1.00 73.38 210 GLY A O 1
ATOM 1677 N N . GLU A 1 211 ? 5.347 -1.613 -26.501 1.00 83.69 211 GLU A N 1
ATOM 1678 C CA . GLU A 1 211 ? 5.307 -3.021 -26.076 1.00 83.69 211 GLU A CA 1
ATOM 1679 C C . GLU A 1 211 ? 5.572 -3.196 -24.574 1.00 83.69 211 GLU A C 1
ATOM 1681 O O . GLU A 1 211 ? 6.414 -2.520 -23.995 1.00 83.69 211 GLU A O 1
ATOM 1686 N N . HIS A 1 212 ? 4.919 -4.185 -23.952 1.00 86.44 212 HIS A N 1
ATOM 1687 C CA . HIS A 1 212 ? 5.179 -4.571 -22.562 1.00 86.44 212 HIS A CA 1
ATOM 1688 C C . HIS A 1 212 ? 6.507 -5.334 -22.463 1.00 86.44 212 HIS A C 1
ATOM 1690 O O . HIS A 1 212 ? 6.544 -6.562 -22.576 1.00 86.44 212 HIS A O 1
ATOM 1696 N N . ASN A 1 213 ? 7.592 -4.599 -22.253 1.00 89.81 213 ASN A N 1
ATOM 1697 C CA . ASN A 1 213 ? 8.946 -5.132 -22.148 1.00 89.81 213 ASN A CA 1
ATOM 1698 C C . ASN A 1 213 ? 9.737 -4.478 -21.000 1.00 89.81 213 ASN A C 1
ATOM 1700 O O . ASN A 1 213 ? 9.283 -3.523 -20.366 1.00 89.81 213 ASN A O 1
ATOM 1704 N N . GLN A 1 214 ? 10.937 -4.997 -20.740 1.00 93.12 214 GLN A N 1
ATOM 1705 C CA . GLN A 1 214 ? 11.819 -4.515 -19.677 1.00 93.12 214 GLN A CA 1
ATOM 1706 C C . GLN A 1 214 ? 12.083 -3.002 -19.755 1.00 93.12 214 GLN A C 1
ATOM 1708 O O . GLN A 1 214 ? 12.078 -2.325 -18.729 1.00 93.12 214 GLN A O 1
ATOM 1713 N N . GLU A 1 215 ? 12.292 -2.453 -20.949 1.00 93.25 215 GLU A N 1
ATOM 1714 C CA . GLU A 1 215 ? 12.541 -1.021 -21.130 1.00 93.25 215 GLU A CA 1
ATOM 1715 C C . GLU A 1 215 ? 11.320 -0.192 -20.706 1.00 93.25 215 GLU A C 1
ATOM 1717 O O . GLU A 1 215 ? 11.444 0.689 -19.855 1.00 93.25 215 GLU A O 1
ATOM 1722 N N . SER A 1 216 ? 10.128 -0.550 -21.195 1.00 92.62 216 SER A N 1
ATOM 1723 C CA . SER A 1 216 ? 8.871 0.125 -20.842 1.00 92.62 216 SER A CA 1
ATOM 1724 C C . SER A 1 216 ? 8.587 0.107 -19.335 1.00 92.62 216 SER A C 1
ATOM 1726 O O . SER A 1 216 ? 8.186 1.124 -18.770 1.00 92.62 216 SER A O 1
ATOM 1728 N N . LEU A 1 217 ? 8.866 -1.015 -18.654 1.00 94.25 217 LEU A N 1
ATOM 1729 C CA . LEU A 1 217 ? 8.722 -1.140 -17.202 1.00 94.25 217 LEU A CA 1
ATOM 1730 C C . LEU A 1 217 ? 9.592 -0.134 -16.462 1.00 94.25 217 LEU A C 1
ATOM 1732 O O . LEU A 1 217 ? 9.119 0.550 -15.555 1.00 94.25 217 LEU A O 1
ATOM 1736 N N . ASN A 1 218 ? 10.866 -0.065 -16.835 1.00 96.62 218 ASN A N 1
ATOM 1737 C CA . ASN A 1 218 ? 11.822 0.784 -16.144 1.00 96.62 218 ASN A CA 1
ATOM 1738 C C . ASN A 1 218 ? 11.550 2.259 -16.412 1.00 96.62 218 ASN A C 1
ATOM 1740 O O . ASN A 1 218 ? 11.500 3.027 -15.458 1.00 96.62 218 ASN A O 1
ATOM 1744 N N . ILE A 1 219 ? 11.276 2.646 -17.661 1.00 95.44 219 ILE A N 1
ATOM 1745 C CA . ILE A 1 219 ? 10.916 4.030 -17.998 1.00 95.44 219 ILE A CA 1
ATOM 1746 C C . ILE A 1 219 ? 9.673 4.466 -17.212 1.00 95.44 219 ILE A C 1
ATOM 1748 O O . ILE A 1 219 ? 9.707 5.507 -16.552 1.00 95.44 219 ILE A O 1
ATOM 1752 N N . PHE A 1 220 ? 8.610 3.654 -17.216 1.00 95.56 220 PHE A N 1
ATOM 1753 C CA . PHE A 1 220 ? 7.378 3.953 -16.483 1.00 95.56 220 PHE A CA 1
ATOM 1754 C C . PHE A 1 220 ? 7.634 4.143 -14.982 1.00 95.56 220 PHE A C 1
ATOM 1756 O O . PHE A 1 220 ? 7.220 5.146 -14.394 1.00 95.56 220 PHE A O 1
ATOM 1763 N N . LEU A 1 221 ? 8.330 3.192 -14.347 1.00 96.94 221 LEU A N 1
ATOM 1764 C CA . LEU A 1 221 ? 8.590 3.249 -12.909 1.00 96.94 221 LEU A CA 1
ATOM 1765 C C . LEU A 1 221 ? 9.501 4.420 -12.547 1.00 96.94 221 LEU A C 1
ATOM 1767 O O . LEU A 1 221 ? 9.191 5.147 -11.607 1.00 96.94 221 LEU A O 1
ATOM 1771 N N . GLN A 1 222 ? 10.577 4.651 -13.299 1.00 97.81 222 GLN A N 1
ATOM 1772 C CA . GLN A 1 222 ? 11.491 5.767 -13.058 1.00 97.81 222 GLN A CA 1
ATOM 1773 C C . GLN A 1 222 ? 10.762 7.108 -13.147 1.00 97.81 222 GLN A C 1
ATOM 1775 O O . GLN A 1 222 ? 10.894 7.932 -12.246 1.00 97.81 222 GLN A O 1
ATOM 1780 N N . GLN A 1 223 ? 9.942 7.322 -14.181 1.00 96.25 223 GLN A N 1
ATOM 1781 C CA . GLN A 1 223 ? 9.168 8.557 -14.327 1.00 96.25 223 GLN A CA 1
ATOM 1782 C C . GLN A 1 223 ? 8.212 8.775 -13.150 1.00 96.25 223 GLN A C 1
ATOM 1784 O O . GLN A 1 223 ? 8.185 9.868 -12.581 1.00 96.25 223 GLN A O 1
ATOM 1789 N N . LYS A 1 224 ? 7.471 7.736 -12.742 1.00 96.38 224 LYS A N 1
ATOM 1790 C CA . LYS A 1 224 ? 6.565 7.802 -11.587 1.00 96.38 224 LYS A CA 1
ATOM 1791 C C . LYS A 1 224 ? 7.297 8.090 -10.277 1.00 96.38 224 LYS A C 1
ATOM 1793 O O . LYS A 1 224 ? 6.886 8.977 -9.533 1.00 96.38 224 LYS A O 1
ATOM 1798 N N . LEU A 1 225 ? 8.383 7.372 -10.005 1.00 97.69 225 LEU A N 1
ATOM 1799 C CA . LEU A 1 225 ? 9.170 7.507 -8.777 1.00 97.69 225 LEU A CA 1
ATOM 1800 C C . LEU A 1 225 ? 9.847 8.884 -8.690 1.00 97.69 225 LEU A C 1
ATOM 1802 O O . LEU A 1 225 ? 9.763 9.546 -7.657 1.00 97.69 225 LEU A O 1
ATOM 1806 N N . LEU A 1 226 ? 10.424 9.372 -9.791 1.00 97.44 226 LEU A N 1
ATOM 1807 C CA . LEU A 1 226 ? 11.006 10.717 -9.869 1.00 97.44 226 LEU A CA 1
ATOM 1808 C C . LEU A 1 226 ? 9.943 11.814 -9.724 1.00 97.44 226 LEU A C 1
ATOM 1810 O O . LEU A 1 226 ? 10.199 12.847 -9.103 1.00 97.44 226 LEU A O 1
ATOM 1814 N N . GLN A 1 227 ? 8.749 11.620 -10.293 1.00 96.88 227 GLN A N 1
ATOM 1815 C CA . GLN A 1 227 ? 7.634 12.546 -10.097 1.00 96.88 227 GLN A CA 1
ATOM 1816 C C . GLN A 1 227 ? 7.187 12.563 -8.633 1.00 96.88 227 GLN A C 1
ATOM 1818 O O . GLN A 1 227 ? 6.980 13.638 -8.079 1.00 96.88 227 GLN A O 1
ATOM 1823 N N . TYR A 1 228 ? 7.100 11.400 -7.989 1.00 96.88 228 TYR A N 1
ATOM 1824 C CA . TYR A 1 228 ? 6.752 11.289 -6.575 1.00 96.88 228 TYR A CA 1
ATOM 1825 C C . TYR A 1 228 ? 7.783 11.956 -5.656 1.00 96.88 228 TYR A C 1
ATOM 1827 O O . TYR A 1 228 ? 7.403 12.648 -4.716 1.00 96.88 228 TYR A O 1
ATOM 1835 N N . GLN A 1 229 ? 9.083 11.828 -5.945 1.00 96.50 229 GLN A N 1
ATOM 1836 C CA . GLN A 1 229 ? 10.125 12.553 -5.204 1.00 96.50 229 GLN A CA 1
ATOM 1837 C C . GLN A 1 229 ? 9.949 14.075 -5.280 1.00 96.50 229 GLN A C 1
ATOM 1839 O O . GLN A 1 229 ? 10.245 14.778 -4.314 1.00 96.50 229 GLN A O 1
ATOM 1844 N N . LYS A 1 230 ? 9.464 14.590 -6.417 1.00 97.12 230 LYS A N 1
ATOM 1845 C CA . LYS A 1 230 ? 9.177 16.021 -6.595 1.00 97.12 230 LYS A CA 1
ATOM 1846 C C . LYS A 1 230 ? 7.880 16.439 -5.905 1.00 97.12 230 LYS A C 1
ATOM 1848 O O . LYS A 1 230 ? 7.830 17.521 -5.326 1.00 97.12 230 LYS A O 1
ATOM 1853 N N . ASP A 1 231 ? 6.847 15.606 -5.997 1.00 95.94 231 ASP A N 1
ATOM 1854 C CA . ASP A 1 231 ? 5.513 15.869 -5.463 1.00 95.94 231 ASP A CA 1
ATOM 1855 C C . ASP A 1 231 ? 4.883 14.580 -4.890 1.00 95.94 231 ASP A C 1
ATOM 1857 O O . ASP A 1 231 ? 4.283 13.794 -5.634 1.00 95.94 231 ASP A O 1
ATOM 1861 N N . PRO A 1 232 ? 5.015 14.326 -3.572 1.00 93.50 232 PRO A N 1
ATOM 1862 C CA . PRO A 1 232 ? 4.643 13.056 -2.944 1.00 93.50 232 PRO A CA 1
ATOM 1863 C C . PRO A 1 232 ? 3.136 12.961 -2.651 1.00 93.50 232 PRO A C 1
ATOM 1865 O O . PRO A 1 232 ? 2.710 12.691 -1.526 1.00 93.50 232 PRO A O 1
ATOM 1868 N N . VAL A 1 233 ? 2.308 13.219 -3.664 1.00 91.38 233 VAL A N 1
ATOM 1869 C CA . VAL A 1 233 ? 0.836 13.180 -3.574 1.00 91.38 233 VAL A CA 1
ATOM 1870 C C . VAL A 1 233 ? 0.242 11.835 -3.989 1.00 91.38 233 VAL A C 1
ATOM 1872 O O . VAL A 1 233 ? -0.899 11.538 -3.629 1.00 91.38 233 VAL A O 1
ATOM 1875 N N . ASP A 1 234 ? 0.994 11.011 -4.725 1.00 93.12 234 ASP A N 1
ATOM 1876 C CA . ASP A 1 234 ? 0.523 9.703 -5.182 1.00 93.12 234 ASP A CA 1
ATOM 1877 C C . ASP A 1 234 ? 0.598 8.656 -4.059 1.00 93.12 234 ASP A C 1
ATOM 1879 O O . ASP A 1 234 ? 1.658 8.123 -3.725 1.00 93.12 234 ASP A O 1
ATOM 1883 N N . LEU A 1 235 ? -0.562 8.324 -3.490 1.00 93.88 235 LEU A N 1
ATOM 1884 C CA . LEU A 1 235 ? -0.688 7.331 -2.420 1.00 93.88 235 LEU A CA 1
ATOM 1885 C C . LEU A 1 235 ? -0.311 5.912 -2.870 1.00 93.88 235 LEU A C 1
ATOM 1887 O O . LEU A 1 235 ? 0.001 5.077 -2.021 1.00 93.88 235 LEU A O 1
ATOM 1891 N N . HIS A 1 236 ? -0.305 5.620 -4.177 1.00 94.81 236 HIS A N 1
ATOM 1892 C CA . HIS A 1 236 ? 0.144 4.323 -4.688 1.00 94.81 236 HIS A CA 1
ATOM 1893 C C . HIS A 1 236 ? 1.650 4.115 -4.509 1.00 94.81 236 HIS A C 1
ATOM 1895 O O . HIS A 1 236 ? 2.088 2.971 -4.370 1.00 94.81 236 HIS A O 1
ATOM 1901 N N . LEU A 1 237 ? 2.419 5.206 -4.466 1.00 96.69 237 LEU A N 1
ATOM 1902 C CA . LEU A 1 237 ? 3.876 5.207 -4.311 1.00 96.69 237 LEU A CA 1
ATOM 1903 C C . LEU A 1 237 ? 4.315 5.512 -2.873 1.00 96.69 237 LEU A C 1
ATOM 1905 O O . LEU A 1 237 ? 5.482 5.341 -2.535 1.00 96.69 237 LEU A O 1
ATOM 1909 N N . LEU A 1 238 ? 3.379 5.897 -2.000 1.00 96.81 238 LEU A N 1
ATOM 1910 C CA . LEU A 1 238 ? 3.648 6.102 -0.579 1.00 96.81 238 LEU A CA 1
ATOM 1911 C C . LEU A 1 238 ? 4.237 4.820 0.048 1.00 96.81 238 LEU A C 1
ATOM 1913 O O . LEU A 1 238 ? 3.662 3.738 -0.159 1.00 96.81 238 LEU A O 1
ATOM 1917 N N . PRO A 1 239 ? 5.345 4.904 0.812 1.00 97.94 239 PRO A N 1
ATOM 1918 C CA . PRO A 1 239 ? 5.871 3.778 1.576 1.00 97.94 239 PRO A CA 1
ATOM 1919 C C . PRO A 1 239 ? 4.802 3.144 2.463 1.00 97.94 239 PRO A C 1
ATOM 1921 O O . PRO A 1 239 ? 3.944 3.820 3.030 1.00 97.94 239 PRO A O 1
ATOM 1924 N N . GLN A 1 240 ? 4.829 1.822 2.550 1.00 98.00 240 GLN A N 1
ATOM 1925 C CA . GLN A 1 240 ? 3.866 1.038 3.319 1.00 98.00 240 GLN A CA 1
ATOM 1926 C C . GLN A 1 240 ? 4.055 1.264 4.820 1.00 98.00 240 GLN A C 1
ATOM 1928 O O . GLN A 1 240 ? 3.070 1.271 5.557 1.00 98.00 240 GLN A O 1
ATOM 1933 N N . SER A 1 241 ? 5.289 1.535 5.260 1.00 97.62 241 SER A N 1
ATOM 1934 C CA . SER A 1 241 ? 5.638 1.956 6.620 1.00 97.62 241 SER A CA 1
ATOM 1935 C C . SER A 1 241 ? 4.747 3.100 7.100 1.00 97.62 241 SER A C 1
ATOM 1937 O O . SER A 1 241 ? 4.294 3.076 8.238 1.00 97.62 241 SER A O 1
ATOM 1939 N N . HIS A 1 242 ? 4.390 4.046 6.226 1.00 96.62 242 HIS A N 1
ATOM 1940 C CA . HIS A 1 242 ? 3.541 5.186 6.578 1.00 96.62 242 HIS A CA 1
ATOM 1941 C C . HIS A 1 242 ? 2.087 4.799 6.879 1.00 96.62 242 HIS A C 1
ATOM 1943 O O . HIS A 1 242 ? 1.374 5.578 7.506 1.00 96.62 242 HIS A O 1
ATOM 1949 N N . PHE A 1 243 ? 1.624 3.631 6.427 1.00 97.38 243 PHE A N 1
ATOM 1950 C CA . PHE A 1 243 ? 0.310 3.089 6.782 1.00 97.38 243 PHE A CA 1
ATOM 1951 C C . PHE A 1 243 ? 0.358 2.319 8.101 1.00 97.38 243 PHE A C 1
ATOM 1953 O O . PHE A 1 243 ? -0.626 2.317 8.836 1.00 97.38 243 PHE A O 1
ATOM 1960 N N . ILE A 1 244 ? 1.488 1.668 8.389 1.00 97.56 244 ILE A N 1
ATOM 1961 C CA . ILE A 1 244 ? 1.688 0.848 9.589 1.00 97.56 244 ILE A CA 1
ATOM 1962 C C . ILE A 1 244 ? 2.046 1.709 10.799 1.00 97.56 244 ILE A C 1
ATOM 1964 O O . ILE A 1 244 ? 1.578 1.447 11.907 1.00 97.56 244 ILE A O 1
ATOM 1968 N N . PHE A 1 245 ? 2.847 2.747 10.580 1.00 96.44 245 PHE A N 1
ATOM 1969 C CA . PHE A 1 245 ? 3.381 3.635 11.596 1.00 96.44 245 PHE A CA 1
ATOM 1970 C C . PHE A 1 245 ? 2.945 5.073 11.348 1.00 96.44 245 PHE A C 1
ATOM 1972 O O . PHE A 1 245 ? 2.890 5.557 10.219 1.00 96.44 245 PHE A O 1
ATOM 1979 N N . GLY A 1 246 ? 2.680 5.800 12.425 1.00 94.75 246 GLY A N 1
ATOM 1980 C CA . GLY A 1 246 ? 2.413 7.225 12.341 1.00 94.75 246 GLY A CA 1
ATOM 1981 C C . GLY A 1 246 ? 2.200 7.855 13.704 1.00 94.75 246 GLY A C 1
ATOM 1982 O O . GLY A 1 246 ? 2.099 7.173 14.721 1.00 94.75 246 GLY A O 1
ATOM 1983 N N . SER A 1 247 ? 2.147 9.182 13.725 1.00 92.56 247 SER A N 1
ATOM 1984 C CA . SER A 1 247 ? 1.816 9.921 14.941 1.00 92.56 247 SER A CA 1
ATOM 1985 C C . SER A 1 247 ? 0.309 10.140 15.033 1.00 92.56 247 SER A C 1
ATOM 1987 O O . SER A 1 247 ? -0.309 10.617 14.078 1.00 92.56 247 SER A O 1
ATOM 1989 N N . LEU A 1 248 ? -0.286 9.799 16.178 1.00 88.88 248 LEU A N 1
ATOM 1990 C CA . LEU A 1 248 ? -1.723 9.978 16.436 1.00 88.88 248 LEU A CA 1
ATOM 1991 C C . LEU A 1 248 ? -2.097 11.446 16.694 1.00 88.88 248 LEU A C 1
ATOM 1993 O O . LEU A 1 248 ? -3.251 11.842 16.539 1.00 88.88 248 LEU A O 1
ATOM 1997 N N . THR A 1 249 ? -1.116 12.264 17.069 1.00 87.12 249 THR A N 1
ATOM 1998 C CA . THR A 1 249 ? -1.246 13.716 17.206 1.00 87.12 249 THR A CA 1
ATOM 1999 C C . THR A 1 249 ? -0.267 14.400 16.250 1.00 87.12 249 THR A C 1
ATOM 2001 O O . THR A 1 249 ? 0.513 13.746 15.564 1.00 87.12 249 THR A O 1
ATOM 2004 N N . LYS A 1 250 ? -0.323 15.726 16.120 1.00 84.62 250 LYS A N 1
ATOM 2005 C CA . LYS A 1 250 ? 0.558 16.440 15.183 1.00 84.62 250 LYS A CA 1
ATOM 2006 C C . LYS A 1 250 ? 2.015 16.489 15.673 1.00 84.62 250 LYS A C 1
ATOM 2008 O O . LYS A 1 250 ? 2.928 16.521 14.852 1.00 84.62 250 LYS A O 1
ATOM 2013 N N . GLU A 1 251 ? 2.227 16.461 16.986 1.00 89.50 251 GLU A N 1
ATOM 2014 C CA . GLU A 1 251 ? 3.541 16.543 17.636 1.00 89.50 251 GLU A CA 1
ATOM 2015 C C . GLU A 1 251 ? 3.906 15.284 18.450 1.00 89.50 251 GLU A C 1
ATOM 2017 O O . GLU A 1 251 ? 4.927 15.265 19.135 1.00 89.50 251 GLU A O 1
ATOM 2022 N N . GLY A 1 252 ? 3.078 14.237 18.412 1.00 89.50 252 GLY A N 1
ATOM 2023 C CA . GLY A 1 252 ? 3.271 13.020 19.202 1.00 89.50 252 GLY A CA 1
ATOM 2024 C C . GLY A 1 252 ? 4.348 12.084 18.645 1.00 89.50 252 GLY A C 1
ATOM 2025 O O . GLY A 1 252 ? 4.790 12.254 17.502 1.00 89.50 252 GLY A O 1
ATOM 2026 N N . PRO A 1 253 ? 4.745 11.059 19.418 1.00 94.25 253 PRO A N 1
ATOM 2027 C CA . PRO A 1 253 ? 5.678 10.045 18.946 1.00 94.25 253 PRO A CA 1
ATOM 2028 C C . PRO A 1 253 ? 5.085 9.239 17.784 1.00 94.25 253 PRO A C 1
ATOM 2030 O O . PRO A 1 253 ? 3.869 9.079 17.670 1.00 94.25 253 PRO A O 1
ATOM 2033 N N . ILE A 1 254 ? 5.963 8.705 16.935 1.00 93.31 254 ILE A N 1
ATOM 2034 C CA . ILE A 1 254 ? 5.582 7.713 15.929 1.00 93.31 254 ILE A CA 1
ATOM 2035 C C . ILE A 1 254 ? 5.315 6.395 16.655 1.00 93.31 254 ILE A C 1
ATOM 2037 O O . ILE A 1 254 ? 6.159 5.922 17.415 1.00 93.31 254 ILE A O 1
ATOM 2041 N N . VAL A 1 255 ? 4.143 5.815 16.418 1.00 94.50 255 VAL A N 1
ATOM 2042 C CA . VAL A 1 255 ? 3.724 4.526 16.975 1.00 94.50 255 VAL A CA 1
ATOM 2043 C C . VAL A 1 255 ? 3.230 3.616 15.857 1.00 94.50 255 VAL A C 1
ATOM 2045 O O . VAL A 1 255 ? 2.858 4.094 14.784 1.00 94.50 255 VAL A O 1
ATOM 2048 N N . GLN A 1 256 ? 3.210 2.306 16.100 1.00 95.25 256 GLN A N 1
ATOM 2049 C CA . GLN A 1 256 ? 2.512 1.362 15.230 1.00 95.25 256 GLN A CA 1
ATOM 2050 C C . GLN A 1 256 ? 1.001 1.571 15.408 1.00 95.25 256 GLN A C 1
ATOM 2052 O O . GLN A 1 256 ? 0.479 1.409 16.508 1.00 95.25 256 GLN A O 1
ATOM 2057 N N . VAL A 1 257 ? 0.314 1.977 14.339 1.00 96.06 257 VAL A N 1
ATOM 2058 C CA . VAL A 1 257 ? -1.136 2.235 14.334 1.00 96.06 257 VAL A CA 1
ATOM 2059 C C . VAL A 1 257 ? -1.941 1.047 13.809 1.00 96.06 257 VAL A C 1
ATOM 2061 O O . VAL A 1 257 ? -3.149 1.014 14.002 1.00 96.06 257 VAL A O 1
ATOM 2064 N N . VAL A 1 258 ? -1.288 0.083 13.150 1.00 96.62 258 VAL A N 1
ATOM 2065 C CA . VAL A 1 258 ? -1.912 -1.152 12.651 1.00 96.62 258 VAL A CA 1
ATOM 2066 C C . VAL A 1 258 ? -1.595 -2.322 13.579 1.00 96.62 258 VAL A C 1
ATOM 2068 O O . VAL A 1 258 ? -0.427 -2.628 13.801 1.00 96.62 258 VAL A O 1
ATOM 2071 N N . ASP A 1 259 ? -2.616 -3.011 14.086 1.00 96.31 259 ASP A N 1
ATOM 2072 C CA . ASP A 1 259 ? -2.459 -4.107 15.051 1.00 96.31 259 ASP A CA 1
ATOM 2073 C C . ASP A 1 259 ? -1.902 -5.393 14.434 1.00 96.31 259 ASP A C 1
ATOM 2075 O O . ASP A 1 259 ? -1.065 -6.061 15.046 1.00 96.31 259 ASP A O 1
ATOM 2079 N N . HIS A 1 260 ? -2.354 -5.732 13.225 1.00 97.06 260 HIS A N 1
ATOM 2080 C CA . HIS A 1 260 ? -1.994 -6.965 12.527 1.00 97.06 260 HIS A CA 1
ATOM 2081 C C . HIS A 1 260 ? -1.385 -6.650 11.158 1.00 97.06 260 HIS A C 1
ATOM 2083 O O . HIS A 1 260 ? -2.067 -6.190 10.241 1.00 97.06 260 HIS A O 1
ATOM 2089 N N . VAL A 1 261 ? -0.089 -6.915 10.999 1.00 97.12 261 VAL A N 1
ATOM 2090 C CA . VAL A 1 261 ? 0.623 -6.712 9.730 1.00 97.12 261 VAL A CA 1
ATOM 2091 C C . VAL A 1 261 ? 0.843 -8.061 9.060 1.00 97.12 261 VAL A C 1
ATOM 2093 O O . VAL A 1 261 ? 1.585 -8.902 9.566 1.00 97.12 261 VAL A O 1
ATOM 2096 N N . LEU A 1 262 ? 0.183 -8.279 7.923 1.00 95.94 262 LEU A N 1
ATOM 2097 C CA . LEU A 1 262 ? 0.270 -9.520 7.159 1.00 95.94 262 LEU A CA 1
ATOM 2098 C C . LEU A 1 262 ? 1.181 -9.335 5.944 1.00 95.94 262 LEU A C 1
ATOM 2100 O O . LEU A 1 262 ? 1.091 -8.341 5.231 1.00 95.94 262 LEU A O 1
ATOM 2104 N N . PHE A 1 263 ? 2.028 -10.322 5.674 1.00 94.88 263 PHE A N 1
ATOM 2105 C CA . PHE A 1 263 ? 2.910 -10.318 4.506 1.00 94.88 263 PHE A CA 1
ATOM 2106 C C . PHE A 1 263 ? 2.230 -10.984 3.313 1.00 94.88 263 PHE A C 1
ATOM 2108 O O . PHE A 1 263 ? 1.772 -12.124 3.417 1.00 94.88 263 PHE A O 1
ATOM 2115 N N . PHE A 1 264 ? 2.196 -10.279 2.184 1.00 94.62 264 PHE A N 1
ATOM 2116 C CA . PHE A 1 264 ? 1.601 -10.727 0.926 1.00 94.62 264 PHE A CA 1
ATOM 2117 C C . PHE A 1 264 ? 2.174 -12.065 0.452 1.00 94.62 264 PHE A C 1
ATOM 2119 O O . PHE A 1 264 ? 1.465 -12.890 -0.115 1.00 94.62 264 PHE A O 1
ATOM 2126 N N . GLU A 1 265 ? 3.461 -12.293 0.702 1.00 91.44 265 GLU A N 1
ATOM 2127 C CA . GLU A 1 265 ? 4.182 -13.505 0.315 1.00 91.44 265 GLU A CA 1
ATOM 2128 C C . GLU A 1 265 ? 3.592 -14.774 0.958 1.00 91.44 265 GLU A C 1
ATOM 2130 O O . GLU A 1 265 ? 3.735 -15.859 0.408 1.00 91.44 265 GLU A O 1
ATOM 2135 N N . ASN A 1 266 ? 2.872 -14.625 2.075 1.00 90.81 266 ASN A N 1
ATOM 2136 C CA . ASN A 1 266 ? 2.182 -15.696 2.797 1.00 90.81 266 ASN A CA 1
ATOM 2137 C C . ASN A 1 266 ? 0.691 -15.361 2.996 1.00 90.81 266 ASN A C 1
ATOM 2139 O O . ASN A 1 266 ? 0.094 -15.708 4.014 1.00 90.81 266 ASN A O 1
ATOM 2143 N N . LEU A 1 267 ? 0.092 -14.626 2.050 1.00 89.94 267 LEU A N 1
ATOM 2144 C CA . LEU A 1 267 ? -1.219 -13.998 2.231 1.00 89.94 267 LEU A CA 1
ATOM 2145 C C . LEU A 1 267 ? -2.313 -14.989 2.642 1.00 89.94 267 LEU A C 1
ATOM 2147 O O . LEU A 1 267 ? -3.052 -14.723 3.585 1.00 89.94 267 LEU A O 1
ATOM 2151 N N . THR A 1 268 ? -2.421 -16.120 1.944 1.00 89.44 268 THR A N 1
ATOM 2152 C CA . THR A 1 268 ? -3.516 -17.077 2.146 1.00 89.44 268 THR A CA 1
ATOM 2153 C C . THR A 1 268 ? -3.512 -17.667 3.554 1.00 89.44 268 THR A C 1
ATOM 2155 O O . THR A 1 268 ? -4.552 -17.657 4.208 1.00 89.44 268 THR A O 1
ATOM 2158 N N . SER A 1 269 ? -2.359 -18.134 4.046 1.00 90.88 269 SER A N 1
ATOM 2159 C CA . SER A 1 269 ? -2.248 -18.675 5.406 1.00 90.88 269 SER A CA 1
ATOM 2160 C C . SER A 1 269 ? -2.430 -17.584 6.458 1.00 90.88 269 SER A C 1
ATOM 2162 O O . SER A 1 269 ? -3.231 -17.746 7.372 1.00 90.88 269 SER A O 1
ATOM 2164 N N . HIS A 1 270 ? -1.766 -16.437 6.297 1.00 92.69 270 HIS A N 1
ATOM 2165 C CA . HIS A 1 270 ? -1.840 -15.332 7.253 1.00 92.69 270 HIS A CA 1
ATOM 2166 C C . HIS A 1 270 ? -3.252 -14.757 7.408 1.00 92.69 270 HIS A C 1
ATOM 2168 O O . HIS A 1 270 ? -3.676 -14.450 8.521 1.00 92.69 270 HIS A O 1
ATOM 2174 N N . VAL A 1 271 ? -3.985 -14.606 6.304 1.00 93.50 271 VAL A N 1
ATOM 2175 C CA . VAL A 1 271 ? -5.369 -14.126 6.345 1.00 93.50 271 VAL A CA 1
ATOM 2176 C C . VAL A 1 271 ? -6.288 -15.172 6.960 1.00 93.50 271 VAL A C 1
ATOM 2178 O O . VAL A 1 271 ? -7.129 -14.809 7.776 1.00 93.50 271 VAL A O 1
ATOM 2181 N N . HIS A 1 272 ? -6.115 -16.453 6.619 1.00 93.44 272 HIS A N 1
ATOM 2182 C CA . HIS A 1 272 ? -6.904 -17.529 7.216 1.00 93.44 272 HIS A CA 1
ATOM 2183 C C . HIS A 1 272 ? -6.742 -17.570 8.741 1.00 93.44 272 HIS A C 1
ATOM 2185 O O . HIS A 1 272 ? -7.739 -17.559 9.459 1.00 93.44 272 HIS A O 1
ATOM 2191 N N . GLU A 1 273 ? -5.501 -17.533 9.232 1.00 93.94 273 GLU A N 1
ATOM 2192 C CA . GLU A 1 273 ? -5.200 -17.505 10.666 1.00 93.94 273 GLU A CA 1
ATOM 2193 C C . GLU A 1 273 ? -5.815 -16.280 11.359 1.00 93.94 273 GLU A C 1
ATOM 2195 O O . GLU A 1 273 ? -6.459 -16.415 12.401 1.00 93.94 273 GLU A O 1
ATOM 2200 N N . LEU A 1 274 ? -5.672 -15.083 10.771 1.00 95.44 274 LEU A N 1
ATOM 2201 C CA . LEU A 1 274 ? -6.243 -13.862 11.342 1.00 95.44 274 LEU A CA 1
ATOM 2202 C C . LEU A 1 274 ? -7.775 -13.921 11.381 1.00 95.44 274 LEU A C 1
ATOM 2204 O O . LEU A 1 274 ? -8.382 -13.605 12.399 1.00 95.44 274 LEU A O 1
ATOM 2208 N N . PHE A 1 275 ? -8.420 -14.314 10.286 1.00 95.12 275 PHE A N 1
ATOM 2209 C CA . PHE A 1 275 ? -9.879 -14.362 10.214 1.00 95.12 275 PHE A CA 1
ATOM 2210 C C . PHE A 1 275 ? -10.459 -15.417 11.151 1.00 95.12 275 PHE A C 1
ATOM 2212 O O . PHE A 1 275 ? -11.444 -15.135 11.830 1.00 95.12 275 PHE A O 1
ATOM 2219 N N . GLN A 1 276 ? -9.796 -16.565 11.295 1.00 94.69 276 GLN A N 1
ATOM 2220 C CA . GLN A 1 276 ? -10.155 -17.564 12.296 1.00 94.69 276 GLN A CA 1
ATOM 2221 C C . GLN A 1 276 ? -10.058 -17.002 13.723 1.00 94.69 276 GLN A C 1
ATOM 2223 O O . GLN A 1 276 ? -10.968 -17.213 14.523 1.00 94.69 276 GLN A O 1
ATOM 2228 N N . ALA A 1 277 ? -9.006 -16.239 14.045 1.00 95.12 277 ALA A N 1
ATOM 2229 C CA . ALA A 1 277 ? -8.857 -15.613 15.361 1.00 95.12 277 ALA A CA 1
ATOM 2230 C C . ALA A 1 277 ? -9.992 -14.621 15.686 1.00 95.12 277 ALA A C 1
ATOM 2232 O O . ALA A 1 277 ? -10.333 -14.434 16.854 1.00 95.12 277 ALA A O 1
ATOM 2233 N N . TYR A 1 278 ? -10.603 -14.012 14.667 1.00 95.88 278 TYR A N 1
ATOM 2234 C CA . TYR A 1 278 ? -11.732 -13.087 14.801 1.00 95.88 278 TYR A CA 1
ATOM 2235 C C . TYR A 1 278 ? -13.108 -13.729 14.553 1.00 95.88 278 TYR A C 1
ATOM 2237 O O . TYR A 1 278 ? -14.099 -13.001 14.535 1.00 95.88 278 TYR A O 1
ATOM 2245 N N . ASP A 1 279 ? -13.181 -15.059 14.408 1.00 95.69 279 ASP A N 1
ATOM 2246 C CA . ASP A 1 279 ? -14.415 -15.806 14.109 1.00 95.69 279 ASP A CA 1
ATOM 2247 C C . ASP A 1 279 ? -15.118 -15.309 12.826 1.00 95.69 279 ASP A C 1
ATOM 2249 O O . ASP A 1 279 ? -16.334 -15.133 12.760 1.00 95.69 279 ASP A O 1
ATOM 2253 N N . LEU A 1 280 ? -14.317 -15.007 11.797 1.00 95.38 280 LEU A N 1
ATOM 2254 C CA . LEU A 1 280 ? -14.779 -14.540 10.492 1.00 95.38 280 LEU A CA 1
ATOM 2255 C C . LEU A 1 280 ? -14.699 -15.673 9.463 1.00 95.38 280 LEU A C 1
ATOM 2257 O O . LEU A 1 280 ? -13.610 -16.092 9.072 1.00 95.38 280 LEU A O 1
ATOM 2261 N N . ASP A 1 281 ? -15.850 -16.110 8.950 1.00 95.19 281 ASP A N 1
ATOM 2262 C CA . ASP A 1 281 ? -15.940 -17.099 7.865 1.00 95.19 281 ASP A CA 1
ATOM 2263 C C . ASP A 1 281 ? -15.740 -16.447 6.482 1.00 95.19 281 ASP A C 1
ATOM 2265 O O . ASP A 1 281 ? -16.636 -16.372 5.637 1.00 95.19 281 ASP A O 1
ATOM 2269 N N . ILE A 1 282 ? -14.554 -15.874 6.266 1.00 92.94 282 ILE A N 1
ATOM 2270 C CA . ILE A 1 282 ? -14.178 -15.237 5.000 1.00 92.94 282 ILE A CA 1
ATOM 2271 C C . ILE A 1 282 ? -13.156 -16.123 4.289 1.00 92.94 282 ILE A C 1
ATOM 2273 O O . ILE A 1 282 ? -11.987 -16.192 4.670 1.00 92.94 282 ILE A O 1
ATOM 2277 N N . ALA A 1 283 ? -13.573 -16.748 3.193 1.00 90.75 283 ALA A N 1
ATOM 2278 C CA . ALA A 1 283 ? -12.661 -17.434 2.292 1.00 90.75 283 ALA A CA 1
ATOM 2279 C C . ALA A 1 283 ? -12.087 -16.451 1.263 1.00 90.75 283 ALA A C 1
ATOM 2281 O O . ALA A 1 283 ? -12.828 -15.789 0.528 1.00 90.75 283 ALA A O 1
ATOM 2282 N N . LEU A 1 284 ? -10.757 -16.399 1.156 1.00 87.12 284 LEU A N 1
ATOM 2283 C CA . LEU A 1 284 ? -10.117 -15.833 -0.025 1.00 87.12 284 LEU A CA 1
ATOM 2284 C C . LEU A 1 284 ? -10.272 -16.832 -1.159 1.00 87.12 284 LEU A C 1
ATOM 2286 O O . LEU A 1 284 ? -9.449 -17.727 -1.339 1.00 87.12 284 LEU A O 1
ATOM 2290 N N . GLU A 1 285 ? -11.342 -16.680 -1.934 1.00 76.00 285 GLU A N 1
ATOM 2291 C 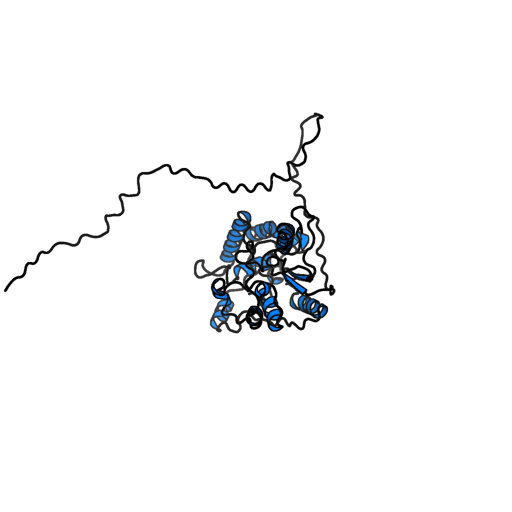CA . GLU A 1 285 ? -11.386 -17.325 -3.235 1.00 76.00 285 GLU A CA 1
ATOM 2292 C C . GLU A 1 285 ? -10.120 -16.936 -3.999 1.00 76.00 285 GLU A C 1
ATOM 2294 O O . GLU A 1 285 ? -9.652 -15.792 -3.936 1.00 76.00 285 GLU A O 1
ATOM 2299 N N . HIS A 1 286 ? -9.571 -17.884 -4.755 1.00 64.44 286 HIS A N 1
ATOM 2300 C CA . HIS A 1 286 ? -8.697 -17.536 -5.859 1.00 64.44 286 HIS A CA 1
ATOM 2301 C C . HIS A 1 286 ? -9.550 -16.737 -6.839 1.00 64.44 286 HIS A C 1
ATOM 2303 O O . HIS A 1 286 ? -10.132 -17.282 -7.777 1.00 64.44 286 HIS A O 1
ATOM 2309 N N . VAL A 1 287 ? -9.680 -15.435 -6.587 1.00 52.56 287 VAL A N 1
ATOM 2310 C CA . VAL A 1 287 ? -10.239 -14.496 -7.538 1.00 52.56 287 VAL A CA 1
ATOM 2311 C C . VAL A 1 287 ? -9.187 -14.420 -8.626 1.00 52.56 287 VAL A C 1
ATOM 2313 O O . VAL A 1 287 ? -8.336 -13.536 -8.643 1.00 52.56 287 VAL A O 1
ATOM 2316 N N . ASN A 1 288 ? -9.207 -15.411 -9.515 1.00 43.94 288 ASN A N 1
ATOM 2317 C CA . ASN A 1 288 ? -8.544 -15.342 -10.792 1.00 43.94 288 ASN A CA 1
ATOM 2318 C C . ASN A 1 288 ? -9.034 -14.037 -11.400 1.00 43.94 288 ASN A C 1
ATOM 2320 O O . ASN A 1 288 ? -10.196 -13.929 -11.792 1.00 43.94 288 ASN A O 1
ATOM 2324 N N . ALA A 1 289 ? -8.174 -13.023 -11.367 1.00 44.22 289 ALA A N 1
ATOM 2325 C CA . ALA A 1 289 ? -8.440 -11.681 -11.838 1.00 44.22 289 ALA A CA 1
ATOM 2326 C C . ALA A 1 289 ? -8.811 -11.731 -13.331 1.00 44.22 289 ALA A C 1
ATOM 2328 O O . ALA A 1 289 ? -7.965 -11.546 -14.208 1.00 44.22 289 ALA A O 1
ATOM 2329 N N . GLY A 1 290 ? -10.082 -12.019 -13.622 1.00 41.25 290 GLY A N 1
ATOM 2330 C CA . GLY A 1 290 ? -10.642 -12.150 -14.961 1.00 41.25 290 GLY A CA 1
ATOM 2331 C C . GLY A 1 290 ? -10.810 -13.576 -15.495 1.00 41.25 290 GLY A C 1
ATOM 2332 O O . GLY A 1 290 ? -10.369 -13.832 -16.613 1.00 41.25 290 GLY A O 1
ATOM 2333 N N . THR A 1 291 ? -11.514 -14.476 -14.799 1.00 40.22 291 THR A N 1
ATOM 2334 C CA . THR A 1 291 ? -12.132 -15.636 -15.486 1.00 40.22 291 THR A CA 1
ATOM 2335 C C . THR A 1 291 ? -13.195 -15.223 -16.506 1.00 40.22 291 THR A C 1
ATOM 2337 O O . THR A 1 291 ? -13.480 -15.996 -17.410 1.00 40.22 291 THR A O 1
ATOM 2340 N N . ASP A 1 292 ? -13.686 -13.981 -16.441 1.00 43.72 292 ASP A N 1
ATOM 2341 C CA . ASP A 1 292 ? -14.591 -13.399 -17.442 1.00 43.72 292 ASP A CA 1
ATOM 2342 C C . ASP A 1 292 ? -13.881 -12.511 -18.482 1.00 43.72 292 ASP A C 1
ATOM 2344 O O . ASP A 1 292 ? -14.503 -11.751 -19.225 1.00 43.72 292 ASP A O 1
ATOM 2348 N N . LYS A 1 293 ? -12.545 -12.579 -18.563 1.00 46.16 293 LYS A N 1
ATOM 2349 C CA . LYS A 1 293 ? -11.817 -11.998 -19.694 1.00 46.16 293 LYS A CA 1
ATOM 2350 C C . LYS A 1 293 ? -11.721 -13.071 -20.769 1.00 46.16 293 LYS A C 1
ATOM 2352 O O . LYS A 1 293 ? -10.979 -14.034 -20.606 1.00 46.16 293 LYS A O 1
ATOM 2357 N N . THR A 1 294 ? -12.490 -12.882 -21.842 1.00 46.47 294 THR A N 1
ATOM 2358 C CA . THR A 1 294 ? -12.425 -13.617 -23.117 1.00 46.47 294 THR A CA 1
ATOM 2359 C C . THR A 1 294 ? -11.039 -14.212 -23.377 1.00 46.47 294 THR A C 1
ATOM 2361 O O . THR A 1 294 ? -10.024 -13.533 -23.209 1.00 46.47 294 THR A O 1
ATOM 2364 N N . GLN A 1 295 ? -10.993 -15.469 -23.829 1.00 51.41 295 GLN A N 1
ATOM 2365 C CA . GLN A 1 295 ? -9.769 -16.229 -24.142 1.00 51.41 295 GLN A CA 1
ATOM 2366 C C . GLN A 1 295 ? -8.686 -15.419 -24.894 1.00 51.41 295 GLN A C 1
ATOM 2368 O O . GLN A 1 295 ? -7.497 -15.680 -24.733 1.00 51.41 295 GLN A O 1
ATOM 2373 N N . GLN A 1 296 ? -9.068 -14.387 -25.653 1.00 47.66 296 GLN A N 1
ATOM 2374 C CA . GLN A 1 296 ? -8.163 -13.440 -26.315 1.00 47.66 296 GLN A CA 1
ATOM 2375 C C . GLN A 1 296 ? -7.231 -12.664 -25.362 1.00 47.66 296 GLN A C 1
ATOM 2377 O O . GLN A 1 296 ? -6.040 -12.553 -25.645 1.00 47.66 296 GLN A O 1
ATOM 2382 N N . ASN A 1 297 ? -7.707 -12.186 -24.207 1.00 51.75 297 ASN A N 1
ATOM 2383 C CA . ASN A 1 297 ? -6.860 -11.471 -23.237 1.00 51.75 297 ASN A CA 1
ATOM 2384 C C . ASN A 1 297 ? -5.886 -12.412 -22.514 1.00 51.75 297 ASN A C 1
ATOM 2386 O O . ASN A 1 297 ? -4.793 -12.001 -22.121 1.00 51.75 297 ASN A O 1
ATOM 2390 N N . GLN A 1 298 ? -6.259 -13.684 -22.350 1.00 52.16 298 GLN A N 1
ATOM 2391 C CA . GLN A 1 298 ? -5.350 -14.710 -21.842 1.00 52.16 298 GLN A CA 1
ATOM 2392 C C . GLN A 1 298 ? -4.289 -15.076 -22.888 1.00 52.16 298 GLN A C 1
ATOM 2394 O O . GLN A 1 298 ? -3.118 -15.159 -22.535 1.00 52.16 298 GLN A O 1
ATOM 2399 N N . GLN A 1 299 ? -4.648 -15.194 -24.171 1.00 50.62 299 GLN A N 1
ATOM 2400 C CA . GLN A 1 299 ? -3.681 -15.435 -25.253 1.00 50.62 299 GLN A CA 1
ATOM 2401 C C . GLN A 1 299 ? -2.679 -14.285 -25.419 1.00 50.62 299 GLN A C 1
ATOM 2403 O O . GLN A 1 299 ? -1.496 -14.532 -25.641 1.00 50.62 299 GLN A O 1
ATOM 2408 N N . GLN A 1 300 ? -3.109 -13.031 -25.263 1.00 51.66 300 GLN A N 1
ATOM 2409 C CA . GLN A 1 300 ? -2.203 -11.883 -25.333 1.00 51.66 300 GLN A CA 1
ATOM 2410 C C . GLN A 1 300 ? -1.249 -11.841 -24.125 1.00 51.66 300 GLN A C 1
ATOM 2412 O O . GLN A 1 300 ? -0.053 -11.620 -24.298 1.00 51.66 300 GLN A O 1
ATOM 2417 N N . ARG A 1 301 ? -1.737 -12.192 -22.923 1.00 53.88 301 ARG A N 1
ATOM 2418 C CA . ARG A 1 301 ? -0.900 -12.400 -21.724 1.00 53.88 301 ARG A CA 1
ATOM 2419 C C . ARG A 1 301 ? 0.045 -13.599 -21.834 1.00 53.88 301 ARG A C 1
ATOM 2421 O O . ARG A 1 301 ? 1.094 -13.581 -21.207 1.00 53.88 301 ARG A O 1
ATOM 2428 N N . GLN A 1 302 ? -0.306 -14.627 -22.604 1.00 53.66 302 GLN A N 1
ATOM 2429 C CA . GLN A 1 302 ? 0.577 -15.769 -22.861 1.00 53.66 302 GLN A CA 1
ATOM 2430 C C . GLN A 1 302 ? 1.693 -15.447 -23.865 1.00 53.66 302 GLN A C 1
ATOM 2432 O O . GLN A 1 302 ? 2.710 -16.133 -23.865 1.00 53.66 302 GLN A O 1
ATOM 2437 N N . ARG A 1 303 ? 1.535 -14.411 -24.702 1.00 56.16 303 ARG A N 1
ATOM 2438 C CA . ARG A 1 303 ? 2.555 -14.010 -25.685 1.00 56.16 303 ARG A CA 1
ATOM 2439 C C . ARG A 1 303 ? 3.658 -13.125 -25.100 1.00 56.16 303 ARG A C 1
ATOM 2441 O O . ARG A 1 303 ? 4.792 -13.225 -25.552 1.00 56.16 303 ARG A O 1
ATOM 2448 N N . SER A 1 304 ? 3.362 -12.302 -24.094 1.00 66.19 304 SER A N 1
ATOM 2449 C CA . SER A 1 304 ? 4.362 -11.485 -23.393 1.00 66.19 304 SER A CA 1
ATOM 2450 C C . SER A 1 304 ? 4.716 -12.109 -22.044 1.00 66.19 304 SER A C 1
ATOM 2452 O O . SER A 1 304 ? 3.842 -12.261 -21.188 1.00 66.19 304 SER A O 1
ATOM 2454 N N . ARG A 1 305 ? 5.993 -12.440 -21.819 1.00 81.44 305 ARG A N 1
ATOM 2455 C CA . ARG A 1 305 ? 6.478 -12.894 -20.507 1.00 81.44 305 ARG A CA 1
ATOM 2456 C C . ARG A 1 305 ? 6.083 -11.874 -19.434 1.00 81.44 305 ARG A C 1
ATOM 2458 O O . ARG A 1 305 ? 6.375 -10.691 -19.572 1.00 81.44 305 ARG A O 1
ATOM 2465 N N . ARG A 1 306 ? 5.457 -12.328 -18.344 1.00 83.75 306 ARG A N 1
ATOM 2466 C CA . ARG A 1 306 ? 5.190 -11.465 -17.187 1.00 83.75 306 ARG A CA 1
ATOM 2467 C C . ARG A 1 306 ? 6.515 -10.999 -16.592 1.00 83.75 306 ARG A C 1
ATOM 2469 O O . ARG A 1 306 ? 7.327 -11.830 -16.192 1.00 83.75 306 ARG A O 1
ATOM 2476 N N . MET A 1 307 ? 6.694 -9.687 -16.521 1.00 90.44 307 MET A N 1
ATOM 2477 C CA . MET A 1 307 ? 7.890 -9.095 -15.927 1.00 90.44 307 MET A CA 1
ATOM 2478 C C . MET A 1 307 ? 7.933 -9.325 -14.415 1.00 90.44 307 MET A C 1
ATOM 2480 O O . MET A 1 307 ? 6.899 -9.278 -13.739 1.00 90.44 307 MET A O 1
ATOM 2484 N N . GLY A 1 308 ? 9.132 -9.585 -13.910 1.00 91.50 308 GLY A N 1
ATOM 2485 C CA . GLY A 1 308 ? 9.449 -9.783 -12.503 1.00 91.50 308 GLY A CA 1
ATOM 2486 C C . GLY A 1 308 ? 10.567 -8.852 -12.040 1.00 91.50 308 GLY A C 1
ATOM 2487 O O . GLY A 1 308 ? 10.993 -7.953 -12.755 1.00 91.50 308 GLY A O 1
ATOM 2488 N N . VAL A 1 309 ? 11.055 -9.074 -10.819 1.00 92.88 309 VAL A N 1
ATOM 2489 C CA . VAL A 1 309 ? 12.114 -8.245 -10.208 1.00 92.88 309 VAL A CA 1
ATOM 2490 C C . VAL A 1 309 ? 13.396 -8.253 -11.045 1.00 92.88 309 VAL A C 1
ATOM 2492 O O . VAL A 1 309 ? 14.061 -7.231 -11.155 1.00 92.88 309 VAL A O 1
ATOM 2495 N N . GLY A 1 310 ? 13.698 -9.375 -11.706 1.00 91.38 310 GLY A N 1
ATOM 2496 C CA . GLY A 1 310 ? 14.842 -9.496 -12.613 1.00 91.38 310 GLY A CA 1
ATOM 2497 C C . GLY A 1 310 ? 14.760 -8.651 -13.889 1.00 91.38 310 GLY A C 1
ATOM 2498 O O . GLY A 1 310 ? 15.753 -8.573 -14.603 1.00 91.38 310 GLY A O 1
ATOM 2499 N N . ASP A 1 311 ? 13.605 -8.048 -14.185 1.00 93.25 311 ASP A N 1
ATOM 2500 C CA . ASP A 1 311 ? 13.429 -7.091 -15.282 1.00 93.25 311 ASP A CA 1
ATOM 2501 C C . ASP A 1 311 ? 13.678 -5.639 -14.835 1.00 93.25 311 ASP A C 1
ATOM 2503 O O . ASP A 1 311 ? 13.599 -4.726 -15.651 1.00 93.25 311 ASP A O 1
ATOM 2507 N N . LEU A 1 312 ? 13.959 -5.373 -13.557 1.00 95.06 312 LEU A N 1
ATOM 2508 C CA . LEU A 1 312 ? 14.281 -4.023 -13.094 1.00 95.06 312 LEU A CA 1
ATOM 2509 C C . LEU A 1 312 ? 15.739 -3.677 -13.422 1.00 95.06 312 LEU A C 1
ATOM 2511 O O . LEU A 1 312 ? 16.643 -4.486 -13.218 1.00 95.06 312 LEU A O 1
ATOM 2515 N N . SER A 1 313 ? 15.964 -2.465 -13.927 1.00 95.50 313 SER A N 1
ATOM 2516 C CA . SER A 1 313 ? 17.299 -1.902 -14.107 1.00 95.50 313 SER A CA 1
ATOM 2517 C C . SER A 1 313 ? 17.882 -1.473 -12.761 1.00 95.50 313 SER A C 1
ATOM 2519 O O . SER A 1 313 ? 17.156 -1.279 -11.780 1.00 95.50 313 SER A O 1
ATOM 2521 N N . ASN A 1 314 ? 19.200 -1.298 -12.719 1.00 96.00 314 ASN A N 1
ATOM 2522 C CA . ASN A 1 314 ? 19.904 -0.865 -11.515 1.00 96.00 314 ASN A CA 1
ATOM 2523 C C . ASN A 1 314 ? 19.398 0.498 -11.031 1.00 96.00 314 ASN A C 1
ATOM 2525 O O . ASN A 1 314 ? 19.130 0.666 -9.847 1.00 96.00 314 ASN A O 1
ATOM 2529 N N . GLU A 1 315 ? 19.168 1.424 -11.959 1.00 97.38 315 GLU A N 1
ATOM 2530 C CA . GLU A 1 315 ? 18.660 2.769 -11.683 1.00 97.38 315 GLU A CA 1
ATOM 2531 C C . GLU A 1 315 ? 17.253 2.714 -11.072 1.00 97.38 315 GLU A C 1
ATOM 2533 O O . GLU A 1 315 ? 16.945 3.419 -10.112 1.00 97.38 315 GLU A O 1
ATOM 2538 N N . THR A 1 316 ? 16.387 1.832 -11.580 1.00 97.69 316 THR A N 1
ATOM 2539 C CA . THR A 1 316 ? 15.050 1.639 -11.006 1.00 97.69 316 THR A CA 1
ATOM 2540 C C . THR A 1 316 ? 15.127 1.024 -9.610 1.00 97.69 316 THR A C 1
ATOM 2542 O O . THR A 1 316 ? 14.396 1.449 -8.717 1.00 97.69 316 THR A O 1
ATOM 2545 N N . ILE A 1 317 ? 16.015 0.048 -9.391 1.00 97.56 317 ILE A N 1
ATOM 2546 C CA . ILE A 1 317 ? 16.248 -0.546 -8.065 1.00 97.56 317 ILE A CA 1
ATOM 2547 C C . ILE A 1 317 ? 16.728 0.522 -7.076 1.00 97.56 317 ILE A C 1
ATOM 2549 O O . ILE A 1 317 ? 16.235 0.560 -5.950 1.00 97.56 317 ILE A O 1
ATOM 2553 N N . GLU A 1 318 ? 17.635 1.409 -7.485 1.00 97.38 318 GLU A N 1
ATOM 2554 C CA . GLU A 1 318 ? 18.123 2.523 -6.663 1.00 97.38 318 GLU A CA 1
ATOM 2555 C C . GLU A 1 318 ? 16.994 3.468 -6.246 1.00 97.38 318 GLU A C 1
ATOM 2557 O O . GLU A 1 318 ? 16.862 3.761 -5.057 1.00 97.38 318 GLU A O 1
ATOM 2562 N N . LEU A 1 319 ? 16.128 3.870 -7.182 1.00 98.12 319 LEU A N 1
ATOM 2563 C CA . LEU A 1 319 ? 14.969 4.713 -6.870 1.00 98.12 319 LEU A CA 1
ATOM 2564 C C . LEU A 1 319 ? 14.003 4.027 -5.896 1.00 98.12 319 LEU A C 1
ATOM 2566 O O . LEU A 1 319 ? 13.514 4.660 -4.959 1.00 98.12 319 LEU A O 1
ATOM 2570 N N . ILE A 1 320 ? 13.742 2.728 -6.080 1.00 98.25 320 ILE A N 1
ATOM 2571 C CA . ILE A 1 320 ? 12.888 1.960 -5.163 1.00 98.25 320 ILE A CA 1
ATOM 2572 C C . ILE A 1 320 ? 13.536 1.882 -3.775 1.00 98.25 320 ILE A C 1
ATOM 2574 O O . ILE A 1 320 ? 12.855 2.115 -2.779 1.00 98.25 320 ILE A O 1
ATOM 2578 N N . ASN A 1 321 ? 14.841 1.605 -3.696 1.00 97.75 321 ASN A N 1
ATOM 2579 C CA . ASN A 1 321 ? 15.595 1.569 -2.438 1.00 97.75 321 ASN A CA 1
ATOM 2580 C C . ASN A 1 321 ? 15.557 2.900 -1.698 1.00 97.75 321 ASN A C 1
ATOM 2582 O O . ASN A 1 321 ? 15.493 2.925 -0.471 1.00 97.75 321 ASN A O 1
ATOM 2586 N N . GLU A 1 322 ? 15.637 4.003 -2.435 1.00 97.44 322 GLU A N 1
ATOM 2587 C CA . GLU A 1 322 ? 15.606 5.338 -1.864 1.00 97.44 322 GLU A CA 1
ATOM 2588 C C . GLU A 1 322 ? 14.217 5.680 -1.323 1.00 97.44 322 GLU A C 1
ATOM 2590 O O . GLU A 1 322 ? 14.085 5.997 -0.141 1.00 97.44 322 GLU A O 1
ATOM 2595 N N . ILE A 1 323 ? 13.184 5.580 -2.163 1.00 97.94 323 ILE A N 1
ATOM 2596 C CA . ILE A 1 323 ? 11.817 5.997 -1.822 1.00 97.94 323 ILE A CA 1
ATOM 2597 C C . ILE A 1 323 ? 11.192 5.067 -0.780 1.00 97.94 323 ILE A C 1
ATOM 2599 O O . ILE A 1 323 ? 10.530 5.539 0.140 1.00 97.94 323 ILE A O 1
ATOM 2603 N N . HIS A 1 324 ? 11.426 3.758 -0.888 1.00 97.69 324 HIS A N 1
ATOM 2604 C CA . HIS A 1 324 ? 10.866 2.744 0.009 1.00 97.69 324 HIS A CA 1
ATOM 2605 C C . HIS A 1 324 ? 11.853 2.274 1.080 1.00 97.69 324 HIS A C 1
ATOM 2607 O O . HIS A 1 324 ? 11.657 1.205 1.656 1.00 97.69 324 HIS A O 1
ATOM 2613 N N . ARG A 1 325 ? 12.902 3.052 1.383 1.00 97.25 325 ARG A N 1
ATOM 2614 C CA . ARG A 1 325 ? 13.909 2.698 2.399 1.00 97.25 325 ARG A CA 1
ATOM 2615 C C . ARG A 1 325 ? 13.286 2.227 3.711 1.00 97.25 325 ARG A C 1
ATOM 2617 O O . ARG A 1 325 ? 13.661 1.185 4.241 1.00 97.25 325 ARG A O 1
ATOM 2624 N N . GLU A 1 326 ? 12.300 2.975 4.194 1.00 95.94 326 GLU A N 1
ATOM 2625 C CA . GLU A 1 326 ? 11.616 2.676 5.449 1.00 95.94 326 GLU A CA 1
ATOM 2626 C C . GLU A 1 326 ? 10.852 1.348 5.411 1.00 95.94 326 GLU A C 1
ATOM 2628 O O . GLU A 1 326 ? 10.763 0.679 6.438 1.00 95.94 326 GLU A O 1
ATOM 2633 N N . ASP A 1 327 ? 10.333 0.927 4.252 1.00 97.00 327 ASP A N 1
ATOM 2634 C CA . ASP A 1 327 ? 9.674 -0.377 4.116 1.00 97.00 327 ASP A CA 1
ATOM 2635 C C . ASP A 1 327 ? 10.683 -1.508 4.362 1.00 97.00 327 ASP A C 1
ATOM 2637 O O . ASP A 1 327 ? 10.363 -2.484 5.037 1.00 97.00 327 ASP A O 1
ATOM 2641 N N . PHE A 1 328 ? 11.915 -1.373 3.861 1.00 96.25 328 PHE A N 1
ATOM 2642 C CA . PHE A 1 328 ? 12.980 -2.352 4.096 1.00 96.25 328 PHE A CA 1
ATOM 2643 C C . PHE A 1 328 ? 13.415 -2.377 5.563 1.00 96.25 328 PHE A C 1
ATOM 2645 O O . PHE A 1 328 ? 13.491 -3.442 6.173 1.00 96.25 328 PHE A O 1
ATOM 2652 N N . GLU A 1 329 ? 13.653 -1.202 6.144 1.00 94.69 329 GLU A N 1
ATOM 2653 C CA . GLU A 1 329 ? 14.156 -1.074 7.514 1.00 94.69 329 GLU A CA 1
ATOM 2654 C C . GLU A 1 329 ? 13.125 -1.502 8.564 1.00 94.69 329 GLU A C 1
ATOM 2656 O O . GLU A 1 329 ? 13.464 -2.204 9.516 1.00 94.69 329 GLU A O 1
ATOM 2661 N N . THR A 1 330 ? 11.866 -1.087 8.406 1.00 94.44 330 THR A N 1
ATOM 2662 C CA . THR A 1 330 ? 10.841 -1.281 9.442 1.00 94.44 330 THR A CA 1
ATOM 2663 C C . THR A 1 330 ? 10.056 -2.573 9.261 1.00 94.44 330 THR A C 1
ATOM 2665 O O . THR A 1 330 ? 9.771 -3.247 10.249 1.00 94.44 330 THR A O 1
ATOM 2668 N N . LEU A 1 331 ? 9.744 -2.966 8.019 1.00 95.62 331 LEU A N 1
ATOM 2669 C CA . LEU A 1 331 ? 8.949 -4.168 7.732 1.00 95.62 331 LEU A CA 1
ATOM 2670 C C . LEU A 1 331 ? 9.819 -5.421 7.536 1.00 95.62 331 LEU A C 1
ATOM 2672 O O . LEU A 1 331 ? 9.286 -6.500 7.291 1.00 95.62 331 LEU A O 1
ATOM 2676 N N . GLY A 1 332 ? 11.146 -5.296 7.642 1.00 94.81 332 GLY A N 1
ATOM 2677 C CA . GLY A 1 332 ? 12.079 -6.421 7.566 1.00 94.81 332 GLY A CA 1
ATOM 2678 C C . GLY A 1 332 ? 12.282 -6.981 6.157 1.00 94.81 332 GLY A C 1
ATOM 2679 O O . GLY A 1 332 ? 12.747 -8.112 6.009 1.00 94.81 332 GLY A O 1
ATOM 2680 N N . TYR A 1 333 ? 11.940 -6.221 5.113 1.00 94.81 333 TYR A N 1
ATOM 2681 C CA . TYR A 1 333 ? 12.258 -6.615 3.743 1.00 94.81 333 TYR A CA 1
ATOM 2682 C C . TYR A 1 333 ? 13.746 -6.421 3.448 1.00 94.81 333 TYR A C 1
ATOM 2684 O O . TYR A 1 333 ? 14.359 -5.426 3.828 1.00 94.81 333 TYR A O 1
ATOM 2692 N N . GLN A 1 334 ? 14.326 -7.346 2.687 1.00 94.69 334 GLN A N 1
ATOM 2693 C CA . GLN A 1 334 ? 15.696 -7.207 2.213 1.00 94.69 334 GLN A CA 1
ATOM 2694 C C . GLN A 1 334 ? 15.750 -6.325 0.958 1.00 94.69 334 GLN A C 1
ATOM 2696 O O . GLN A 1 334 ? 15.124 -6.641 -0.057 1.00 94.69 334 GLN A O 1
ATOM 2701 N N . GLY A 1 335 ? 16.537 -5.250 1.023 1.00 94.25 335 GLY A N 1
ATOM 2702 C CA . GLY A 1 335 ? 16.899 -4.455 -0.148 1.00 94.25 335 GLY A CA 1
ATOM 2703 C C . GLY A 1 335 ? 17.899 -5.186 -1.055 1.00 94.25 335 GLY A C 1
ATOM 2704 O O . GLY A 1 335 ? 18.801 -5.882 -0.585 1.00 94.25 335 GLY A O 1
ATOM 2705 N N . ILE A 1 336 ? 17.750 -5.013 -2.364 1.00 94.19 336 ILE A N 1
ATOM 2706 C CA . ILE A 1 336 ? 18.655 -5.482 -3.412 1.00 94.19 336 ILE A CA 1
ATOM 2707 C C . ILE A 1 336 ? 19.774 -4.457 -3.583 1.00 94.19 336 ILE A C 1
ATOM 2709 O O . ILE A 1 336 ? 19.520 -3.262 -3.741 1.00 94.19 336 ILE A O 1
ATOM 2713 N N . ASN A 1 337 ? 21.018 -4.935 -3.606 1.00 93.94 337 ASN A N 1
ATOM 2714 C CA . ASN A 1 337 ? 22.146 -4.127 -4.051 1.00 93.94 337 ASN A CA 1
ATOM 2715 C C . ASN A 1 337 ? 22.156 -4.097 -5.594 1.00 93.94 337 ASN A C 1
ATOM 2717 O O . ASN A 1 337 ? 22.378 -5.150 -6.199 1.00 93.94 337 ASN A O 1
ATOM 2721 N N . PRO A 1 338 ? 21.951 -2.933 -6.236 1.00 90.31 338 PRO A N 1
ATOM 2722 C CA . PRO A 1 338 ? 21.868 -2.823 -7.696 1.00 90.31 338 PRO A CA 1
ATOM 2723 C C . PRO A 1 338 ? 23.157 -3.274 -8.400 1.00 90.31 338 PRO A C 1
ATOM 2725 O O . PRO A 1 338 ? 23.119 -3.773 -9.517 1.00 90.31 338 PRO A O 1
ATOM 2728 N N . HIS A 1 339 ? 24.317 -3.178 -7.748 1.00 88.25 339 HIS A N 1
ATOM 2729 C CA . HIS A 1 339 ? 25.600 -3.571 -8.342 1.00 88.25 339 HIS A CA 1
ATOM 2730 C C . HIS A 1 339 ? 25.978 -5.032 -8.083 1.00 88.25 339 HIS A C 1
ATOM 2732 O O . HIS A 1 339 ? 27.015 -5.492 -8.556 1.00 88.25 339 HIS A O 1
ATOM 2738 N N . ASN A 1 340 ? 25.169 -5.762 -7.316 1.00 86.62 340 ASN A N 1
ATOM 2739 C CA . ASN A 1 340 ? 25.435 -7.150 -6.967 1.00 86.62 340 ASN A CA 1
ATOM 2740 C C . ASN A 1 340 ? 24.125 -7.934 -6.845 1.00 86.62 340 ASN A C 1
ATOM 2742 O O . ASN A 1 340 ? 23.777 -8.419 -5.766 1.00 86.62 340 ASN A O 1
ATOM 2746 N N . MET A 1 341 ? 23.375 -8.028 -7.949 1.00 75.06 341 MET A N 1
ATOM 2747 C CA . MET A 1 341 ? 22.202 -8.900 -7.997 1.00 75.06 341 MET A CA 1
ATOM 2748 C C . MET A 1 341 ? 22.650 -10.365 -7.888 1.00 75.06 341 MET A C 1
ATOM 2750 O O . MET A 1 341 ? 23.386 -10.837 -8.759 1.00 75.06 341 MET A O 1
ATOM 2754 N N . PRO A 1 342 ? 22.217 -11.111 -6.856 1.00 67.06 342 PRO A N 1
ATOM 2755 C CA . PRO A 1 342 ? 22.616 -12.503 -6.713 1.00 67.06 342 PRO A CA 1
ATOM 2756 C C . PRO A 1 342 ? 22.099 -13.335 -7.893 1.00 67.06 342 PRO A C 1
ATOM 2758 O O . PRO A 1 342 ? 20.931 -13.219 -8.283 1.00 67.06 342 PRO A O 1
ATOM 2761 N N . GLN A 1 343 ? 22.942 -14.218 -8.437 1.00 63.12 343 GLN A N 1
ATOM 2762 C CA . GLN A 1 343 ? 22.492 -15.237 -9.390 1.00 63.12 343 GLN A CA 1
ATOM 2763 C C . GLN A 1 343 ? 21.351 -16.051 -8.750 1.00 63.12 343 GLN A C 1
ATOM 2765 O O . GLN A 1 343 ? 21.524 -16.620 -7.676 1.00 63.12 343 GLN A O 1
ATOM 2770 N N . GLY A 1 344 ? 20.170 -16.067 -9.382 1.00 63.97 344 GLY A N 1
ATOM 2771 C CA . GLY A 1 344 ? 18.983 -16.805 -8.914 1.00 63.97 344 GLY A CA 1
ATOM 2772 C C . GLY A 1 344 ? 17.825 -15.953 -8.371 1.00 63.97 344 GLY A C 1
ATOM 2773 O O . GLY A 1 344 ? 16.698 -16.439 -8.295 1.00 63.97 344 GLY A O 1
ATOM 2774 N N . TRP A 1 345 ? 18.028 -14.658 -8.094 1.00 66.00 345 TRP A N 1
ATOM 2775 C CA . TRP A 1 345 ? 16.927 -13.759 -7.685 1.00 66.00 345 TRP A CA 1
ATOM 2776 C C . TRP A 1 345 ? 15.850 -13.557 -8.767 1.00 66.00 345 TRP A C 1
ATOM 2778 O O . TRP A 1 345 ? 14.735 -13.128 -8.474 1.00 66.00 345 TRP A O 1
ATOM 2788 N N . GLN A 1 346 ? 16.156 -13.912 -10.018 1.00 56.28 346 GLN A N 1
ATOM 2789 C CA . GLN A 1 346 ? 15.202 -13.888 -11.128 1.00 56.28 346 GLN A CA 1
ATOM 2790 C C . GLN A 1 346 ? 14.069 -14.922 -10.977 1.00 56.28 346 GLN A C 1
ATOM 2792 O O . GLN A 1 346 ? 13.021 -14.762 -11.606 1.00 56.28 346 GLN A O 1
ATOM 2797 N N . GLU A 1 347 ? 14.248 -15.965 -10.157 1.00 54.31 347 GLU A N 1
ATOM 2798 C CA . GLU A 1 347 ? 13.269 -17.052 -10.006 1.00 54.31 347 GLU A CA 1
ATOM 2799 C C . GLU A 1 347 ? 12.464 -16.973 -8.704 1.00 54.31 347 GLU A C 1
ATOM 2801 O O . GLU A 1 347 ? 11.267 -17.256 -8.726 1.00 54.31 347 GLU A O 1
ATOM 2806 N N . SER A 1 348 ? 13.062 -16.517 -7.598 1.00 52.09 348 SER A N 1
ATOM 2807 C CA . SER A 1 348 ? 12.432 -16.533 -6.264 1.00 52.09 348 SER A CA 1
ATOM 2808 C C . SER A 1 348 ? 11.232 -15.590 -6.110 1.00 52.09 348 SER A C 1
ATOM 2810 O O . SER A 1 348 ? 10.378 -15.819 -5.260 1.00 52.09 348 SER A O 1
ATOM 2812 N N . TYR A 1 349 ? 11.129 -14.564 -6.961 1.00 53.59 349 TYR A N 1
ATOM 2813 C CA . TYR A 1 349 ? 9.992 -13.638 -7.009 1.00 53.59 349 TYR A CA 1
ATOM 2814 C C . TYR A 1 349 ? 9.197 -13.740 -8.311 1.00 53.59 349 TYR A C 1
ATOM 2816 O O . TYR A 1 349 ? 8.531 -12.776 -8.709 1.00 53.59 349 TYR A O 1
ATOM 2824 N N . ARG A 1 350 ? 9.208 -14.902 -8.984 1.00 54.69 350 ARG A N 1
ATOM 2825 C CA . ARG A 1 350 ? 8.120 -15.22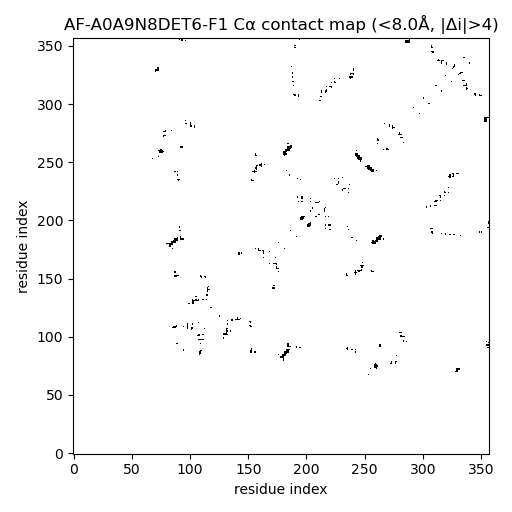0 -9.916 1.00 54.69 350 ARG A CA 1
ATOM 2826 C C . ARG A 1 350 ? 6.849 -15.333 -9.096 1.00 54.69 350 ARG A C 1
ATOM 2828 O O . ARG A 1 350 ? 6.497 -16.397 -8.611 1.00 54.69 350 ARG A O 1
ATOM 2835 N N . LEU A 1 351 ? 6.208 -14.184 -8.917 1.00 50.56 351 LEU A N 1
ATOM 2836 C CA . LEU A 1 351 ? 4.937 -14.028 -8.242 1.00 50.56 351 LEU A CA 1
ATOM 2837 C C . LEU A 1 351 ? 3.999 -15.050 -8.859 1.00 50.56 351 LEU A C 1
ATOM 2839 O O . LEU A 1 351 ? 3.597 -14.880 -10.017 1.00 50.56 351 LEU A O 1
ATOM 2843 N N . GLU A 1 352 ? 3.702 -16.115 -8.106 1.00 45.31 352 GLU A N 1
ATOM 2844 C CA . GLU A 1 352 ? 2.637 -17.026 -8.480 1.00 45.31 352 GLU A CA 1
ATOM 2845 C C . GLU A 1 352 ? 1.446 -16.147 -8.825 1.00 45.31 352 GLU A C 1
ATOM 2847 O O . GLU A 1 352 ? 1.083 -15.208 -8.109 1.00 45.31 352 GLU A O 1
ATOM 2852 N N . SER A 1 353 ? 0.953 -16.347 -10.037 1.00 45.00 353 SER A N 1
ATOM 2853 C CA . SER A 1 353 ? 0.229 -15.372 -10.841 1.00 45.00 353 SER A CA 1
ATOM 2854 C C . SER A 1 353 ? -1.143 -14.964 -10.297 1.00 45.00 353 SER A C 1
ATOM 2856 O O . SER A 1 353 ? -1.928 -14.359 -11.024 1.00 45.00 353 SER A O 1
ATOM 2858 N N . ILE A 1 354 ? -1.434 -15.266 -9.039 1.00 47.34 354 ILE A N 1
ATOM 2859 C CA . ILE A 1 354 ? -2.766 -15.594 -8.562 1.00 47.34 354 ILE A CA 1
ATOM 2860 C C . ILE A 1 354 ? -3.493 -14.376 -7.970 1.00 47.34 354 ILE A C 1
ATOM 2862 O O . ILE A 1 354 ? -4.717 -14.355 -7.997 1.00 47.34 354 ILE A O 1
ATOM 2866 N N . TYR A 1 355 ? -2.798 -13.306 -7.550 1.00 46.34 355 TYR A N 1
ATOM 2867 C CA . TYR A 1 355 ? -3.454 -12.230 -6.778 1.00 46.34 355 TYR A CA 1
ATOM 2868 C C . TYR A 1 355 ? -3.253 -10.781 -7.249 1.00 46.34 355 TYR A C 1
ATOM 2870 O O . TYR A 1 355 ? -3.662 -9.855 -6.548 1.00 46.34 355 TYR A O 1
ATOM 2878 N N . MET A 1 356 ? -2.660 -10.527 -8.421 1.00 44.75 356 MET A N 1
ATOM 2879 C CA . MET A 1 356 ? -2.527 -9.138 -8.891 1.00 44.75 356 MET A CA 1
ATOM 2880 C C . MET A 1 356 ? -3.729 -8.695 -9.732 1.00 44.75 356 MET A C 1
ATOM 2882 O O . MET A 1 356 ? -3.826 -9.043 -10.911 1.00 44.75 356 MET A O 1
ATOM 2886 N N . THR A 1 357 ? -4.600 -7.891 -9.122 1.00 40.44 357 THR A N 1
ATOM 2887 C CA . THR A 1 357 ? -5.442 -6.898 -9.809 1.00 40.44 357 THR A CA 1
ATOM 2888 C C . THR A 1 357 ? -4.784 -5.528 -9.773 1.00 40.44 357 THR A C 1
ATOM 2890 O O . THR A 1 357 ? -4.298 -5.104 -8.694 1.00 40.44 357 THR A O 1
#

InterPro domains:
  IPR005331 Sulfotransferase [PF03567] (173-334)
  IPR027417 P-loop containing nucleoside triphosphate hydrolase [G3DSA:3.40.50.300] (82-329)
  IPR027417 P-loop containing nucleoside triphosphate hydrolase [SSF52540] (142-334)

Radius of gyration: 27.39 Å; Cα contacts (8 Å, |Δi|>4): 388; chains: 1; bounding box: 80×60×92 Å

pLDDT: mean 71.94, std 23.97, range [26.36, 98.25]

Mean predicted aligned error: 13.67 Å

Sequence (357 aa):
MAQKCRQKSGSVSKFQLLVALVVGLTTFECMSWQFRQPRVEQMARSMTGMVLKTDNPQDQKTKTTSKGIPTVPVHISRERKEGALEFVHIPKTSGTAIEVAAARQNITWGLCHFRNLPAFLVPSYQKVDYPGCNRLAKGQRARRWPFCPGQCWHQPPAKFYQHDNNNGPNPSQQNPYSNKNLFAIVRNPYARMISEFYCPWSGYTSADEGEHNQESLNIFLQQKLLQYQKDPVDLHLLPQSHFIFGSLTKEGPIVQVVDHVLFFENLTSHVHELFQAYDLDIALEHVNAGTDKTQQNQQQRQRSRRMGVGDLSNETIELINEIHREDFETLGYQGINPHNMPQGWQESYRLESIYMT

Secondary structure (DSSP, 8-state):
-------------S-SSSSSSSS---------------TTTTTSSS---S-----------------PPP--------SPPSSEEEEE--TTTTHHHHHHHHHHTT---HHHHH--S-GGG-TTTTTS--TTHHHHGGG------TT-SS-GGGS-HHHHHHHHTTS---GGG--TTTTEEEEEEE--HHHHHHHHHT-TTTS--HHHH--SSHHHHHHHHHHHHHHHHH-TT-TTTS-THHHHEEESSSSSPEEE--SEEEEGGGHHHHHHHHHHHTT---------TTTTS-HHHHHHHHHSPPP-GGG--HHHHHHHHHHTHHHHHHH-PPPP-TT-PPTTHHHHT---TTS--